Protein AF-0000000086125138 (afdb_homodimer)

Nearest PDB structures (foldseek):
  4cql-assembly4_L  TM=9.731E-01  e=1.053E-19  Homo sapiens
  2pd6-assembly1_C  TM=9.771E-01  e=3.126E-19  Homo sapiens
  2pd6-assembly1_A  TM=9.673E-01  e=9.893E-19  Homo sapiens
  7do6-assembly2_F  TM=9.394E-01  e=3.806E-16  Azotobacter vinelandii DJ
  7do6-assembly1_B  TM=9.402E-01  e=3.146E-15  Azotobacter vinelandii DJ

InterPro domains:
  IPR002347 Short-chain dehydrogenase/reductase SDR [PF00106] (3-185)
  IPR002347 Short-chain dehydrogenase/reductase SDR [PR00080] (74-85)
  IPR002347 Short-chain dehydrogenase/reductase SDR [PR00080] (128-136)
  IPR002347 Short-chain dehydrogenase/reductase SDR [PR00080] (148-167)
  IPR002347 Short-chain dehydrogenase/reductase SDR [PR00081] (4-21)
  IPR002347 Short-chain dehydrogenase/reductase SDR [PR00081] (74-85)
  IPR002347 Short-chain dehydrogenase/reductase SDR [PR00081] (122-138)
  IPR002347 Short-chain dehydrogenase/reductase SDR [PR00081] (148-167)
  IPR002347 Short-chain dehydrogenase/reductase SDR [PR00081] (169-186)
  IPR020904 Short-chain dehydrogenase/reductase, conserved site [PS00061] (135-163)
  IPR036291 NAD(P)-binding domain superfamily [SSF51735] (3-185)

Structure (mmCIF, N/CA/C/O backbone):
data_AF-0000000086125138-model_v1
#
loop_
_entity.id
_entity.type
_entity.pdbx_description
1 polymer 3-ketoacyl-
#
loop_
_atom_site.group_PDB
_atom_site.id
_atom_site.type_symbol
_atom_site.label_atom_id
_atom_site.label_alt_id
_atom_site.label_comp_id
_atom_site.label_asym_id
_atom_site.label_entity_id
_atom_site.label_seq_id
_atom_site.pdbx_PDB_ins_code
_atom_site.Cartn_x
_atom_site.Cartn_y
_atom_site.Cartn_z
_atom_site.occupancy
_atom_site.B_iso_or_equiv
_atom_site.auth_seq_id
_atom_site.auth_comp_id
_atom_site.auth_asym_id
_atom_site.auth_atom_id
_atom_site.pdbx_PDB_model_num
ATOM 1 N N . MET A 1 1 ? 4.73 -30.578 -20.797 1 58.34 1 MET A N 1
ATOM 2 C CA . MET A 1 1 ? 4.098 -30.797 -19.5 1 58.34 1 MET A CA 1
ATOM 3 C C . MET A 1 1 ? 3.156 -29.641 -19.156 1 58.34 1 MET A C 1
ATOM 5 O O . MET A 1 1 ? 3.367 -28.516 -19.594 1 58.34 1 MET A O 1
ATOM 9 N N . ALA A 1 2 ? 1.932 -29.938 -18.516 1 79 2 ALA A N 1
ATOM 10 C CA . ALA A 1 2 ? 0.919 -28.906 -18.312 1 79 2 ALA A CA 1
ATOM 11 C C . ALA A 1 2 ? 1.432 -27.812 -17.391 1 79 2 ALA A C 1
ATOM 13 O O . ALA A 1 2 ? 2.195 -28.094 -16.453 1 79 2 ALA A O 1
ATOM 14 N N . LYS A 1 3 ? 1.174 -26.641 -17.766 1 92.94 3 LYS A N 1
ATOM 15 C CA . LYS A 1 3 ? 1.529 -25.484 -16.953 1 92.94 3 LYS A CA 1
ATOM 16 C C . LYS A 1 3 ? 0.722 -25.469 -15.656 1 92.94 3 LYS A C 1
ATOM 18 O O . LYS A 1 3 ? -0.461 -25.812 -15.648 1 92.94 3 LYS A O 1
ATOM 23 N N . VAL A 1 4 ? 1.431 -25.188 -14.578 1 97.81 4 VAL A N 1
ATOM 24 C CA . VAL A 1 4 ? 0.83 -25.188 -13.25 1 97.81 4 VAL A CA 1
ATOM 25 C C . VAL A 1 4 ? 0.464 -23.766 -12.844 1 97.81 4 VAL A C 1
ATOM 27 O O . VAL A 1 4 ? 1.289 -22.844 -12.945 1 97.81 4 VAL A O 1
ATOM 30 N N . CYS A 1 5 ? -0.816 -23.641 -12.383 1 98.5 5 CYS A N 1
ATOM 31 C CA . CYS A 1 5 ? -1.325 -22.328 -11.984 1 98.5 5 CYS A CA 1
ATOM 32 C C . CYS A 1 5 ? -1.737 -22.328 -10.516 1 98.5 5 CYS A C 1
ATOM 34 O O . CYS A 1 5 ? -2.406 -23.266 -10.055 1 98.5 5 CYS A O 1
ATOM 36 N N . ALA A 1 6 ? -1.244 -21.406 -9.828 1 98.88 6 ALA A N 1
ATOM 37 C CA . ALA A 1 6 ? -1.726 -21.141 -8.477 1 98.88 6 ALA A CA 1
ATOM 38 C C . ALA A 1 6 ? -2.646 -19.922 -8.453 1 98.88 6 ALA A C 1
ATOM 40 O O . ALA A 1 6 ? -2.248 -18.828 -8.859 1 98.88 6 ALA A O 1
ATOM 41 N N . VAL A 1 7 ? -3.875 -20.094 -7.992 1 98.94 7 VAL A N 1
ATOM 42 C CA . VAL A 1 7 ? -4.844 -19 -7.914 1 98.94 7 VAL A CA 1
ATOM 43 C C . VAL A 1 7 ? -5.164 -18.703 -6.449 1 98.94 7 VAL A C 1
ATOM 45 O O . VAL A 1 7 ? -6.004 -19.375 -5.844 1 98.94 7 VAL A O 1
ATOM 48 N N . PHE A 1 8 ? -4.508 -17.719 -5.922 1 98.94 8 PHE A N 1
ATOM 49 C CA . PHE A 1 8 ? -4.836 -17.25 -4.578 1 98.94 8 PHE A CA 1
ATOM 50 C C . PHE A 1 8 ? -6.137 -16.453 -4.582 1 98.94 8 PHE A C 1
ATOM 52 O O . PHE A 1 8 ? -6.305 -15.531 -5.379 1 98.94 8 PHE A O 1
ATOM 59 N N . GLY A 1 9 ? -7.004 -16.781 -3.695 1 98.56 9 GLY A N 1
ATOM 60 C CA . GLY A 1 9 ? -8.359 -16.266 -3.771 1 98.56 9 GLY A CA 1
ATOM 61 C C . GLY A 1 9 ? -9.188 -16.891 -4.875 1 98.56 9 GLY A C 1
ATOM 62 O O . GLY A 1 9 ? -10.008 -16.234 -5.504 1 98.56 9 GLY A O 1
ATOM 63 N N . GLY A 1 10 ? -8.961 -18.125 -5.121 1 98.56 10 GLY A N 1
ATOM 64 C CA . GLY A 1 10 ? -9.523 -18.766 -6.297 1 98.56 10 GLY A CA 1
ATOM 65 C C . GLY A 1 10 ? -10.867 -19.422 -6.035 1 98.56 10 GLY A C 1
ATOM 66 O O . GLY A 1 10 ? -11.469 -20 -6.945 1 98.56 10 GLY A O 1
ATOM 67 N N . SER A 1 11 ? -11.422 -19.281 -4.836 1 97.69 11 SER A N 1
ATOM 68 C CA . SER A 1 11 ? -12.578 -20.094 -4.465 1 97.69 11 SER A CA 1
ATOM 69 C C . SER A 1 11 ? -13.875 -19.344 -4.711 1 97.69 11 SER A C 1
ATOM 71 O O . SER A 1 11 ? -14.961 -19.922 -4.633 1 97.69 11 SER A O 1
ATOM 73 N N . ARG A 1 12 ? -13.82 -18.031 -4.953 1 95.5 12 ARG A N 1
ATOM 74 C CA . ARG A 1 12 ? -15.039 -17.25 -5.164 1 95.5 12 ARG A CA 1
ATOM 75 C C . ARG A 1 12 ? -14.789 -16.109 -6.141 1 95.5 12 ARG A C 1
ATOM 77 O O . ARG A 1 12 ? -13.641 -15.812 -6.48 1 95.5 12 ARG A O 1
ATOM 84 N N . GLY A 1 13 ? -15.836 -15.586 -6.676 1 94.75 13 GLY A N 1
ATOM 85 C CA . GLY A 1 13 ? -15.781 -14.367 -7.473 1 94.75 13 GLY A CA 1
ATOM 86 C C . GLY A 1 13 ? -14.883 -14.492 -8.688 1 94.75 13 GLY A C 1
ATOM 87 O O . GLY A 1 13 ? -14.992 -15.461 -9.453 1 94.75 13 GLY A O 1
ATOM 88 N N . ILE A 1 14 ? -14.094 -13.461 -8.836 1 95.38 14 ILE A N 1
ATOM 89 C CA . ILE A 1 14 ? -13.18 -13.383 -9.969 1 95.38 14 ILE A CA 1
ATOM 90 C C . ILE A 1 14 ? -12.211 -14.562 -9.938 1 95.38 14 ILE A C 1
ATOM 92 O O . ILE A 1 14 ? -11.922 -15.172 -10.969 1 95.38 14 ILE A O 1
ATOM 96 N N . GLY A 1 15 ? -11.758 -14.922 -8.734 1 97.81 15 GLY A N 1
ATOM 97 C CA . GLY A 1 15 ? -10.82 -16.031 -8.594 1 97.81 15 GLY A CA 1
ATOM 98 C C . GLY A 1 15 ? -11.391 -17.359 -9.055 1 97.81 15 GLY A C 1
ATOM 99 O O . GLY A 1 15 ? -10.711 -18.125 -9.727 1 97.81 15 GLY A O 1
ATOM 100 N N . LYS A 1 16 ? -12.57 -17.547 -8.711 1 98.25 16 LYS A N 1
ATOM 101 C CA . LYS A 1 16 ? -13.234 -18.766 -9.156 1 98.25 16 LYS A CA 1
ATOM 102 C C . LYS A 1 16 ? -13.383 -18.797 -10.672 1 98.25 16 LYS A C 1
ATOM 104 O O . LYS A 1 16 ? -13.133 -19.828 -11.305 1 98.25 16 LYS A O 1
ATOM 109 N N . ALA A 1 17 ? -13.797 -17.656 -11.273 1 97.94 17 ALA A N 1
ATOM 110 C CA . ALA A 1 17 ? -13.938 -17.562 -12.727 1 97.94 17 ALA A CA 1
ATOM 111 C C . ALA A 1 17 ? -12.602 -17.812 -13.422 1 97.94 17 ALA A C 1
ATOM 113 O O . ALA A 1 17 ? -12.547 -18.469 -14.461 1 97.94 17 ALA A O 1
ATOM 114 N N . VAL A 1 18 ? -11.562 -17.312 -12.844 1 98 18 VAL A N 1
ATOM 115 C CA . VAL A 1 18 ? -10.227 -17.516 -13.391 1 98 18 VAL A CA 1
ATOM 116 C C . VAL A 1 18 ? -9.836 -18.984 -13.297 1 98 18 VAL A C 1
ATOM 118 O O . VAL A 1 18 ? -9.344 -19.562 -14.266 1 98 18 VAL A O 1
ATOM 121 N N . SER A 1 19 ? -10.078 -19.562 -12.141 1 98.69 19 SER A N 1
ATOM 122 C CA . SER A 1 19 ? -9.789 -20.984 -11.969 1 98.69 19 SER A CA 1
ATOM 123 C C . SER A 1 19 ? -10.508 -21.828 -13.008 1 98.69 19 SER A C 1
ATOM 125 O O . SER A 1 19 ? -9.906 -22.719 -13.617 1 98.69 19 SER A O 1
ATOM 127 N N . GLN A 1 20 ? -11.719 -21.531 -13.203 1 98.69 20 GLN A N 1
ATOM 128 C CA . GLN A 1 20 ? -12.523 -22.25 -14.18 1 98.69 20 GLN A CA 1
ATOM 129 C C . GLN A 1 20 ? -11.938 -22.109 -15.586 1 98.69 20 GLN A C 1
ATOM 131 O O . GLN A 1 20 ? -11.773 -23.109 -16.297 1 98.69 20 GLN A O 1
ATOM 136 N N . LEU A 1 21 ? -11.641 -20.891 -15.961 1 98.25 21 LEU A N 1
ATOM 137 C CA . LEU A 1 21 ? -11.094 -20.625 -17.281 1 98.25 21 LEU A CA 1
ATOM 138 C C . LEU A 1 21 ? -9.781 -21.375 -17.5 1 98.25 21 LEU A C 1
ATOM 140 O O . LEU A 1 21 ? -9.539 -21.922 -18.562 1 98.25 21 LEU A O 1
ATOM 144 N N . LEU A 1 22 ? -8.938 -21.359 -16.484 1 98.12 22 LEU A N 1
ATOM 145 C CA . LEU A 1 22 ? -7.633 -22 -16.578 1 98.12 22 LEU A CA 1
ATOM 146 C C . LEU A 1 22 ? -7.773 -23.516 -16.719 1 98.12 22 LEU A C 1
ATOM 148 O O . LEU A 1 22 ? -7.043 -24.141 -17.484 1 98.12 22 LEU A O 1
ATOM 152 N N . VAL A 1 23 ? -8.719 -24.094 -15.977 1 98.25 23 VAL A N 1
ATOM 153 C CA . VAL A 1 23 ? -8.992 -25.531 -16.109 1 98.25 23 VAL A CA 1
ATOM 154 C C . VAL A 1 23 ? -9.469 -25.828 -17.531 1 98.25 23 VAL A C 1
ATOM 156 O O . VAL A 1 23 ? -8.992 -26.781 -18.156 1 98.25 23 VAL A O 1
ATOM 159 N N . GLU A 1 24 ? -10.305 -25.031 -17.984 1 98.12 24 GLU A N 1
ATOM 160 C CA . GLU A 1 24 ? -10.844 -25.203 -19.328 1 98.12 24 GLU A CA 1
ATOM 161 C C . GLU A 1 2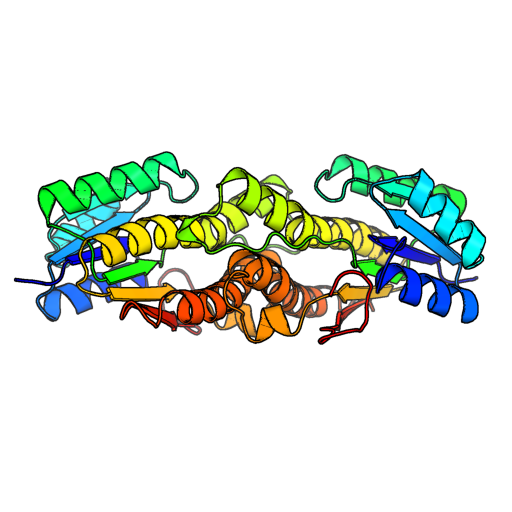4 ? -9.742 -25.125 -20.375 1 98.12 24 GLU A C 1
ATOM 163 O O . GLU A 1 24 ? -9.836 -25.766 -21.438 1 98.12 24 GLU A O 1
ATOM 168 N N . LYS A 1 25 ? -8.781 -24.391 -20.109 1 97.19 25 LYS A N 1
ATOM 169 C CA . LYS A 1 25 ? -7.684 -24.188 -21.047 1 97.19 25 LYS A CA 1
ATOM 170 C C . LYS A 1 25 ? -6.625 -25.281 -20.891 1 97.19 25 LYS A C 1
ATOM 172 O O . LYS A 1 25 ? -5.59 -25.25 -21.562 1 97.19 25 LYS A O 1
ATOM 177 N N . GLY A 1 26 ? -6.789 -26.156 -19.953 1 96.81 26 GLY A N 1
ATOM 178 C CA . GLY A 1 26 ? -5.957 -27.344 -19.859 1 96.81 26 GLY A CA 1
ATOM 179 C C . GLY A 1 26 ? -4.812 -27.203 -18.875 1 96.81 26 GLY A C 1
ATOM 180 O O . GLY A 1 26 ? -3.877 -28 -18.891 1 96.81 26 GLY A O 1
ATOM 181 N N . TYR A 1 27 ? -4.816 -26.203 -18.047 1 97.31 27 TYR A N 1
ATOM 182 C CA . TYR A 1 27 ? -3.777 -26.016 -17.047 1 97.31 27 TYR A CA 1
ATOM 183 C C . TYR A 1 27 ? -4.047 -26.891 -15.812 1 97.31 27 TYR A C 1
ATOM 185 O O . TYR A 1 27 ? -5.188 -27.281 -15.562 1 97.31 27 TYR A O 1
ATOM 193 N N . LYS A 1 28 ? -3.002 -27.219 -15.125 1 98.5 28 LYS A N 1
ATOM 194 C CA . LYS A 1 28 ? -3.15 -27.703 -13.766 1 98.5 28 LYS A CA 1
ATOM 195 C C . LYS A 1 28 ? -3.373 -26.562 -12.781 1 98.5 28 LYS A C 1
ATOM 197 O O . LYS A 1 28 ? -2.541 -25.656 -12.68 1 98.5 28 LYS A O 1
ATOM 202 N N . VAL A 1 29 ? 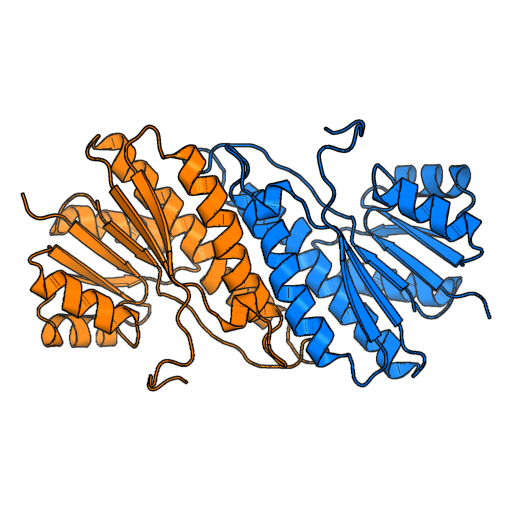-4.465 -26.641 -12.055 1 98.81 29 VAL A N 1
ATOM 203 C CA . VAL A 1 29 ? -4.871 -25.469 -11.289 1 98.81 29 VAL A CA 1
ATOM 204 C C . VAL A 1 29 ? -4.965 -25.828 -9.812 1 98.81 29 VAL A C 1
ATOM 206 O O . VAL A 1 29 ? -5.617 -26.797 -9.438 1 98.81 29 VAL A O 1
ATOM 209 N N . ALA A 1 30 ? -4.227 -25.094 -8.969 1 98.94 30 ALA A N 1
ATOM 210 C CA . ALA A 1 30 ? -4.426 -25.094 -7.523 1 98.94 30 ALA A CA 1
ATOM 211 C C . ALA A 1 30 ? -5.32 -23.938 -7.098 1 98.94 30 ALA A C 1
ATOM 213 O O . ALA A 1 30 ? -5.004 -22.766 -7.348 1 98.94 30 ALA A O 1
ATOM 214 N N . VAL A 1 31 ? -6.445 -24.266 -6.508 1 98.94 31 VAL A N 1
ATOM 215 C CA . VAL A 1 31 ? -7.348 -23.281 -5.934 1 98.94 31 VAL A CA 1
ATOM 216 C C . VAL A 1 31 ? -6.984 -23.031 -4.473 1 98.94 31 VAL A C 1
ATOM 218 O O . VAL A 1 31 ? -7.082 -23.938 -3.641 1 98.94 31 VAL A O 1
ATOM 221 N N . ILE A 1 32 ? -6.562 -21.828 -4.18 1 98.94 32 ILE A N 1
ATOM 222 C CA . ILE A 1 32 ? -6.098 -21.5 -2.836 1 98.94 32 ILE A CA 1
ATOM 223 C C . ILE A 1 32 ? -7.016 -20.438 -2.215 1 98.94 32 ILE A C 1
ATOM 225 O O . ILE A 1 32 ? -7.324 -19.422 -2.848 1 98.94 32 ILE A O 1
ATOM 229 N N . ALA A 1 33 ? -7.492 -20.656 -1.049 1 98.69 33 ALA A N 1
ATOM 230 C CA . ALA A 1 33 ? -8.352 -19.734 -0.309 1 98.69 33 ALA A CA 1
ATOM 231 C C . ALA A 1 33 ? -8.117 -19.844 1.193 1 98.69 33 ALA A C 1
ATOM 233 O O . ALA A 1 33 ? -7.469 -20.797 1.654 1 98.69 33 ALA A O 1
ATOM 234 N N . ARG A 1 34 ? -8.602 -18.875 1.882 1 97.69 34 ARG A N 1
ATOM 235 C CA . ARG A 1 34 ? -8.453 -18.906 3.332 1 97.69 34 ARG A CA 1
ATOM 236 C C . ARG A 1 34 ? -9.203 -20.094 3.934 1 97.69 34 ARG A C 1
ATOM 238 O O . ARG A 1 34 ? -8.695 -20.75 4.844 1 97.69 34 ARG A O 1
ATOM 245 N N . ASN A 1 35 ? -10.375 -20.312 3.465 1 98 35 ASN A N 1
ATOM 246 C CA . ASN A 1 35 ? -11.211 -21.422 3.916 1 98 35 ASN A CA 1
ATOM 247 C C . ASN A 1 35 ? -11.016 -22.656 3.047 1 98 35 ASN A C 1
ATOM 249 O O . ASN A 1 35 ? -11.367 -22.656 1.865 1 98 35 ASN A O 1
ATOM 253 N N . LEU A 1 36 ? -10.57 -23.75 3.672 1 98.56 36 LEU A N 1
ATOM 254 C CA . LEU A 1 36 ? -10.25 -24.953 2.93 1 98.56 36 LEU A CA 1
ATOM 255 C C . LEU A 1 36 ? -11.508 -25.594 2.344 1 98.56 36 LEU A C 1
ATOM 257 O O . LEU A 1 36 ? -11.492 -26.078 1.212 1 98.56 36 LEU A O 1
ATOM 261 N N . GLU A 1 37 ? -12.562 -25.547 3.053 1 98.62 37 GLU A N 1
ATOM 262 C CA . GLU A 1 37 ? -13.789 -26.188 2.592 1 98.62 37 GLU A CA 1
ATOM 263 C C . GLU A 1 37 ? -14.344 -25.5 1.351 1 98.62 37 GLU A C 1
ATOM 265 O O . GLU A 1 37 ? -14.797 -26.156 0.416 1 98.62 37 GLU A O 1
ATOM 270 N N . THR A 1 38 ? -14.281 -24.203 1.322 1 98.38 38 THR A N 1
ATOM 271 C CA . THR A 1 38 ? -14.734 -23.453 0.152 1 98.38 38 THR A CA 1
ATOM 272 C C . THR A 1 38 ? -13.812 -23.703 -1.038 1 98.38 38 THR A C 1
ATOM 274 O O . THR A 1 38 ? -14.273 -23.797 -2.178 1 98.38 38 THR A O 1
ATOM 277 N N . ALA A 1 39 ? -12.523 -23.828 -0.758 1 98.81 39 ALA A N 1
ATOM 278 C CA . ALA A 1 39 ? -11.57 -24.141 -1.814 1 98.81 39 ALA A CA 1
ATOM 279 C C . ALA A 1 39 ? -11.844 -25.516 -2.41 1 98.81 39 ALA A C 1
ATOM 281 O O . ALA A 1 39 ? -11.828 -25.688 -3.631 1 98.81 39 ALA A O 1
ATOM 282 N N . LYS A 1 40 ? -12.109 -26.469 -1.587 1 98.88 40 LYS A N 1
ATOM 283 C CA . LYS A 1 40 ? -12.414 -27.828 -2.031 1 98.88 40 LYS A CA 1
ATOM 284 C C . LYS A 1 40 ? -13.688 -27.859 -2.867 1 98.88 40 LYS A C 1
ATOM 286 O O . LYS A 1 40 ? -13.742 -28.516 -3.904 1 98.88 40 LYS A O 1
ATOM 291 N N . ALA A 1 41 ? -14.648 -27.172 -2.348 1 98.81 41 ALA A N 1
ATOM 292 C CA . ALA A 1 41 ? -15.922 -27.125 -3.07 1 98.81 41 ALA A CA 1
ATOM 293 C C . ALA A 1 41 ? -15.734 -26.547 -4.473 1 98.81 41 ALA A C 1
ATOM 295 O O . ALA A 1 41 ? -16.234 -27.109 -5.449 1 98.81 41 ALA A O 1
ATOM 296 N N . THR A 1 42 ? -15.016 -25.469 -4.57 1 98.81 42 THR A N 1
ATOM 297 C CA . THR A 1 42 ? -14.758 -24.844 -5.859 1 98.81 42 THR A CA 1
ATOM 298 C C . THR A 1 42 ? -13.906 -25.734 -6.742 1 98.81 42 THR A C 1
ATOM 300 O O . THR A 1 42 ? -14.164 -25.875 -7.941 1 98.81 42 THR A O 1
ATOM 303 N N . THR A 1 43 ? -12.914 -26.344 -6.168 1 98.81 43 THR A N 1
ATOM 304 C CA . THR A 1 43 ? -12.055 -27.266 -6.898 1 98.81 43 THR A CA 1
ATOM 305 C C . THR A 1 43 ? -12.883 -28.375 -7.543 1 98.81 43 THR A C 1
ATOM 307 O O . THR A 1 43 ? -12.695 -28.688 -8.719 1 98.81 43 THR A O 1
ATOM 310 N N . ALA A 1 44 ? -13.781 -28.922 -6.797 1 98.75 44 ALA A N 1
ATOM 311 C CA . ALA A 1 44 ? -14.656 -29.984 -7.309 1 98.75 44 ALA A CA 1
ATOM 312 C C . ALA A 1 44 ? -15.57 -29.453 -8.406 1 98.75 44 ALA A C 1
ATOM 314 O O . ALA A 1 44 ? -15.789 -30.109 -9.414 1 98.75 44 ALA A O 1
ATOM 315 N N . GLU A 1 45 ? -16.062 -28.297 -8.188 1 98.69 45 GLU A N 1
ATOM 316 C CA . GLU A 1 45 ? -17.016 -27.703 -9.109 1 98.69 45 GLU A CA 1
ATOM 317 C C . GLU A 1 45 ? -16.375 -27.406 -10.461 1 98.69 45 GLU A C 1
ATOM 319 O O . GLU A 1 45 ? -16.953 -27.703 -11.508 1 98.69 45 GLU A O 1
ATOM 324 N N . VAL A 1 46 ? -15.172 -26.891 -10.492 1 98.62 46 VAL A N 1
ATOM 325 C CA . VAL A 1 46 ? -14.594 -26.406 -11.742 1 98.62 46 VAL A CA 1
ATOM 326 C C . VAL A 1 46 ? -13.648 -27.453 -12.32 1 98.62 46 VAL A C 1
ATOM 328 O O . VAL A 1 46 ? -13.148 -27.312 -13.438 1 98.62 46 VAL A O 1
ATOM 331 N N . GLY A 1 47 ? -13.398 -28.5 -11.57 1 98.5 47 GLY A N 1
ATOM 332 C CA . GLY A 1 47 ? -12.516 -29.562 -12.023 1 98.5 47 GLY A CA 1
ATOM 333 C C . GLY A 1 47 ? -11.047 -29.219 -11.852 1 98.5 47 GLY A C 1
ATOM 334 O O . GLY A 1 47 ? -10.211 -29.625 -12.664 1 98.5 47 GLY A O 1
ATOM 335 N N . ALA A 1 48 ? -10.719 -28.438 -10.82 1 98.69 48 ALA A N 1
ATOM 336 C CA . ALA A 1 48 ? -9.32 -28.125 -10.555 1 98.69 48 ALA A CA 1
ATOM 337 C C . ALA A 1 48 ? -8.594 -29.297 -9.898 1 98.69 48 ALA A C 1
ATOM 339 O O . ALA A 1 48 ? -9.188 -30.359 -9.68 1 98.69 48 ALA A O 1
ATOM 340 N N . HIS A 1 49 ? -7.344 -29.062 -9.656 1 98.81 49 HIS A N 1
ATOM 341 C CA . HIS A 1 49 ? -6.516 -30.234 -9.391 1 98.81 49 HIS A CA 1
ATOM 342 C C . HIS A 1 49 ? -6.102 -30.297 -7.926 1 98.81 49 HIS A C 1
ATOM 344 O O . HIS A 1 49 ? -5.719 -31.359 -7.43 1 98.81 49 HIS A O 1
ATOM 350 N N . LEU A 1 50 ? -6.117 -29.188 -7.273 1 98.88 50 LEU A N 1
ATOM 351 C CA . LEU A 1 50 ? -5.648 -29.109 -5.891 1 98.88 50 LEU A CA 1
ATOM 352 C C . LEU A 1 50 ? -6.344 -27.984 -5.137 1 98.88 50 LEU A C 1
ATOM 354 O O . LEU A 1 50 ? -6.559 -26.906 -5.688 1 98.88 50 LEU A O 1
ATOM 358 N N . ALA A 1 51 ? -6.824 -28.234 -3.957 1 98.94 51 ALA A N 1
ATOM 359 C CA . ALA A 1 51 ? -7.367 -27.234 -3.047 1 98.94 51 ALA A CA 1
ATOM 360 C C . ALA A 1 51 ? -6.473 -27.062 -1.823 1 98.94 51 ALA A C 1
ATOM 362 O O . ALA A 1 51 ? -6.055 -28.031 -1.207 1 98.94 51 ALA A O 1
ATOM 363 N N . LEU A 1 52 ? -6.137 -25.812 -1.506 1 98.94 52 LEU A N 1
ATOM 364 C CA . LEU A 1 52 ? -5.312 -25.547 -0.332 1 98.94 52 LEU A CA 1
ATOM 365 C C . LEU A 1 52 ? -5.844 -24.359 0.45 1 98.94 52 LEU A C 1
ATOM 367 O O . LEU A 1 52 ? -6.488 -23.469 -0.121 1 98.94 52 LEU A O 1
ATOM 371 N N . SER A 1 53 ? -5.629 -24.328 1.757 1 98.88 53 SER A N 1
ATOM 372 C CA . SER A 1 53 ? -5.895 -23.188 2.617 1 98.88 53 SER A CA 1
ATOM 373 C C . SER A 1 53 ? -4.641 -22.344 2.814 1 98.88 53 SER A C 1
ATOM 375 O O . SER A 1 53 ? -3.549 -22.875 3.01 1 98.88 53 SER A O 1
ATOM 377 N N . CYS A 1 54 ? -4.836 -21.031 2.717 1 98.88 54 CYS A N 1
ATOM 378 C CA . CYS A 1 54 ? -3.721 -20.109 2.939 1 98.88 54 CYS A CA 1
ATOM 379 C C . CYS A 1 54 ? -4.219 -18.75 3.404 1 98.88 54 CYS A C 1
ATOM 381 O O . CYS A 1 54 ? -5.082 -18.156 2.764 1 98.88 54 CYS A O 1
ATOM 383 N N . ASP A 1 55 ? -3.773 -18.328 4.516 1 98.75 55 ASP A N 1
ATOM 384 C CA . ASP A 1 55 ? -3.883 -16.922 4.898 1 98.75 55 ASP A CA 1
ATOM 385 C C . ASP A 1 55 ? -2.744 -16.109 4.301 1 98.75 55 ASP A C 1
ATOM 387 O O . ASP A 1 55 ? -1.606 -16.172 4.773 1 98.75 55 ASP A O 1
ATOM 391 N N . VAL A 1 56 ? -3.098 -15.273 3.316 1 98.62 56 VAL A N 1
ATOM 392 C CA . VAL A 1 56 ? -2.053 -14.609 2.545 1 98.62 56 VAL A CA 1
ATOM 393 C C . VAL A 1 56 ? -1.408 -13.508 3.385 1 98.62 56 VAL A C 1
ATOM 395 O O . VAL A 1 56 ? -0.395 -12.93 2.988 1 98.62 56 VAL A O 1
ATOM 398 N N . SER A 1 57 ? -1.994 -13.188 4.551 1 97.94 57 SER A N 1
ATOM 399 C CA . SER A 1 57 ? -1.349 -12.234 5.445 1 97.94 57 SER A CA 1
ATOM 400 C C . SER A 1 57 ? -0.21 -12.891 6.223 1 97.94 57 SER A C 1
ATOM 402 O O . SER A 1 57 ? 0.511 -12.211 6.961 1 97.94 57 SER A O 1
ATOM 404 N N . LYS A 1 58 ? -0.054 -14.156 6.055 1 98.38 58 LYS A N 1
ATOM 405 C CA . LYS A 1 58 ? 0.987 -14.898 6.758 1 98.38 58 LYS A CA 1
ATOM 406 C C . LYS A 1 58 ? 2.035 -15.43 5.781 1 98.38 58 LYS A C 1
ATOM 408 O O . LYS A 1 58 ? 1.786 -16.391 5.062 1 98.38 58 LYS A O 1
ATOM 413 N N . GLU A 1 59 ? 3.205 -14.906 5.898 1 97.69 59 GLU A N 1
ATOM 414 C CA . GLU A 1 59 ? 4.285 -15.242 4.973 1 97.69 59 GLU A CA 1
ATOM 415 C C . GLU A 1 59 ? 4.602 -16.734 5.004 1 97.69 59 GLU A C 1
ATOM 417 O O . GLU A 1 59 ? 4.805 -17.344 3.957 1 97.69 59 GLU A O 1
ATOM 422 N N . ASN A 1 60 ? 4.652 -17.266 6.184 1 98.19 60 ASN A N 1
ATOM 423 C CA . ASN A 1 60 ? 4.988 -18.672 6.32 1 98.19 60 ASN A CA 1
ATOM 424 C C . ASN A 1 60 ? 3.945 -19.578 5.656 1 98.19 60 ASN A C 1
ATOM 426 O O . ASN A 1 60 ? 4.281 -20.625 5.098 1 98.19 60 ASN A O 1
ATOM 430 N N . GLU A 1 61 ? 2.73 -19.188 5.73 1 98.81 61 GLU A N 1
ATOM 431 C CA . GLU A 1 61 ? 1.687 -19.969 5.066 1 98.81 61 GLU A CA 1
ATOM 432 C C . GLU A 1 61 ? 1.821 -19.875 3.547 1 98.81 61 GLU A C 1
ATOM 434 O O . GLU A 1 61 ? 1.591 -20.875 2.844 1 98.81 61 GLU A O 1
ATOM 439 N N . ILE A 1 62 ? 2.209 -18.766 3.027 1 98.81 62 ILE A N 1
ATOM 440 C CA . ILE A 1 62 ? 2.436 -18.594 1.596 1 98.81 62 ILE A CA 1
ATOM 441 C C . ILE A 1 62 ? 3.537 -19.547 1.128 1 98.81 62 ILE A C 1
ATOM 443 O O . ILE A 1 62 ? 3.363 -20.266 0.148 1 98.81 62 ILE A O 1
ATOM 447 N N . GLN A 1 63 ? 4.578 -19.562 1.885 1 98.5 63 GLN A N 1
ATOM 448 C CA . GLN A 1 63 ? 5.703 -20.422 1.54 1 98.5 63 GLN A CA 1
ATOM 449 C C . GLN A 1 63 ? 5.297 -21.891 1.556 1 98.5 63 GLN A C 1
ATOM 451 O O . GLN A 1 63 ? 5.605 -22.641 0.625 1 98.5 63 GLN A O 1
ATOM 456 N N . ARG A 1 64 ? 4.625 -22.266 2.582 1 98.62 64 ARG A N 1
ATOM 457 C CA . ARG A 1 64 ? 4.16 -23.641 2.707 1 98.62 64 ARG A CA 1
ATOM 458 C C . ARG A 1 64 ? 3.213 -24 1.569 1 98.62 64 ARG A C 1
ATOM 460 O O . ARG A 1 64 ? 3.264 -25.109 1.043 1 98.62 64 ARG A O 1
ATOM 467 N N . THR A 1 65 ? 2.371 -23.094 1.222 1 98.88 65 THR A N 1
ATOM 468 C CA . THR A 1 65 ? 1.396 -23.312 0.161 1 98.88 65 THR A CA 1
ATOM 469 C C . THR A 1 65 ? 2.094 -23.578 -1.169 1 98.88 65 THR A C 1
ATOM 471 O O . THR A 1 65 ? 1.747 -24.531 -1.881 1 98.88 65 THR A O 1
ATOM 474 N N . PHE A 1 66 ? 3.123 -22.828 -1.548 1 98.69 66 PHE A N 1
ATOM 475 C CA . PHE A 1 66 ? 3.857 -23.047 -2.789 1 98.69 66 PHE A CA 1
ATOM 476 C C . PHE A 1 66 ? 4.559 -24.391 -2.779 1 98.69 66 PHE A C 1
ATOM 478 O O . PHE A 1 66 ? 4.613 -25.078 -3.803 1 98.69 66 PHE A O 1
ATOM 485 N N . LYS A 1 67 ? 5.082 -24.734 -1.607 1 98.5 67 LYS A N 1
ATOM 486 C CA . LYS A 1 67 ? 5.723 -26.031 -1.49 1 98.5 67 LYS A CA 1
ATOM 487 C C . LYS A 1 67 ? 4.727 -27.156 -1.739 1 98.5 67 LYS A C 1
ATOM 489 O O . LYS A 1 67 ? 5.039 -28.125 -2.432 1 98.5 67 LYS A O 1
ATOM 494 N N . GLU A 1 68 ? 3.57 -27.016 -1.183 1 98.75 68 GLU A N 1
ATOM 495 C CA . GLU A 1 68 ? 2.531 -28.031 -1.357 1 98.75 68 GLU A CA 1
ATOM 496 C C . GLU A 1 68 ? 2.088 -28.125 -2.814 1 98.75 68 GLU A C 1
ATOM 498 O O . GLU A 1 68 ? 1.857 -29.219 -3.334 1 98.75 68 GLU A O 1
ATOM 503 N N . VAL A 1 69 ? 1.946 -26.984 -3.465 1 98.69 69 VAL A N 1
ATOM 504 C CA . VAL A 1 69 ? 1.591 -26.984 -4.879 1 98.69 69 VAL A CA 1
ATOM 505 C C . VAL A 1 69 ? 2.672 -27.703 -5.684 1 98.69 69 VAL A C 1
ATOM 507 O O . VAL A 1 69 ? 2.367 -28.547 -6.531 1 98.69 69 VAL A O 1
ATOM 510 N N . GLU A 1 70 ? 3.879 -27.344 -5.406 1 97.19 70 GLU A N 1
ATOM 511 C CA . GLU A 1 70 ? 5 -27.938 -6.121 1 97.19 70 GLU A CA 1
ATOM 512 C C . GLU A 1 70 ? 5.023 -29.453 -5.938 1 97.19 70 GLU A C 1
ATOM 514 O O . GLU A 1 70 ? 5.219 -30.203 -6.902 1 97.19 70 GLU A O 1
ATOM 519 N N . LYS A 1 71 ? 4.809 -29.891 -4.73 1 97.88 71 LYS A N 1
ATOM 520 C CA . LYS A 1 71 ? 4.832 -31.312 -4.402 1 97.88 71 LYS A CA 1
ATOM 521 C C . LYS A 1 71 ? 3.738 -32.062 -5.152 1 97.88 71 LYS A C 1
ATOM 523 O O . LYS A 1 71 ? 3.949 -33.219 -5.598 1 97.88 71 LYS A O 1
ATOM 528 N N . ASN A 1 72 ? 2.631 -31.453 -5.387 1 98.38 72 ASN A N 1
ATOM 529 C CA . ASN A 1 72 ? 1.46 -32.156 -5.887 1 98.38 72 ASN A CA 1
ATOM 530 C C . ASN A 1 72 ? 1.266 -31.953 -7.383 1 98.38 72 ASN A C 1
ATOM 532 O O . ASN A 1 72 ? 0.755 -32.844 -8.078 1 98.38 72 ASN A O 1
ATOM 536 N N . LEU A 1 73 ? 1.64 -30.75 -7.84 1 97.88 73 LEU A N 1
ATOM 537 C CA . LEU A 1 73 ? 1.295 -30.422 -9.219 1 97.88 73 LEU A CA 1
ATOM 538 C C . LEU A 1 73 ? 2.545 -30.109 -10.031 1 97.88 73 LEU A C 1
ATOM 540 O O . LEU A 1 73 ? 2.535 -30.203 -11.258 1 97.88 73 LEU A O 1
ATOM 544 N N . GLY A 1 74 ? 3.584 -29.703 -9.367 1 96.19 74 GLY A N 1
ATOM 545 C CA . GLY A 1 74 ? 4.785 -29.219 -10.031 1 96.19 74 GLY A CA 1
ATOM 546 C C . GLY A 1 74 ? 5.039 -27.75 -9.805 1 96.19 74 GLY A C 1
ATOM 547 O O . GLY A 1 74 ? 4.312 -27.094 -9.047 1 96.19 74 GLY A O 1
ATOM 548 N N . SER A 1 75 ? 6.082 -27.234 -10.484 1 95.44 75 SER A N 1
ATOM 549 C CA . SER A 1 75 ? 6.5 -25.844 -10.281 1 95.44 75 SER A CA 1
ATOM 550 C C . SER A 1 75 ? 5.473 -24.875 -10.859 1 95.44 75 SER A C 1
ATOM 552 O O . SER A 1 75 ? 5.008 -25.047 -11.984 1 95.44 75 SER A O 1
ATOM 554 N N . VAL A 1 76 ? 5.207 -23.859 -10.102 1 97 76 VAL A N 1
ATOM 555 C CA . VAL A 1 76 ? 4.223 -22.859 -10.508 1 97 76 VAL A CA 1
ATOM 556 C C . VAL A 1 76 ? 4.82 -21.953 -11.586 1 97 76 VAL A C 1
ATOM 558 O O . VAL A 1 76 ? 5.855 -21.312 -11.367 1 97 76 VAL A O 1
ATOM 561 N N . ASN A 1 77 ? 4.141 -21.891 -12.68 1 94.94 77 ASN A N 1
ATOM 562 C CA . ASN A 1 77 ? 4.539 -21.016 -13.781 1 94.94 77 ASN A CA 1
ATOM 563 C C . ASN A 1 77 ? 3.582 -19.828 -13.93 1 94.94 77 ASN A C 1
ATOM 565 O O . ASN A 1 77 ? 3.924 -18.828 -14.562 1 94.94 77 ASN A O 1
ATOM 569 N N . TYR A 1 78 ? 2.355 -20.031 -13.398 1 97.31 78 TYR A N 1
ATOM 570 C CA . TYR A 1 78 ? 1.318 -19 -13.508 1 97.31 78 TYR A CA 1
ATOM 571 C C . TYR A 1 78 ? 0.72 -18.688 -12.141 1 97.31 78 TYR A C 1
ATOM 573 O O . TYR A 1 78 ? 0.293 -19.594 -11.422 1 97.31 78 TYR A O 1
ATOM 581 N N . LEU A 1 79 ? 0.831 -17.469 -11.805 1 98.75 79 LEU A N 1
ATOM 582 C CA . LEU A 1 79 ? 0.302 -17 -10.531 1 98.75 79 LEU A CA 1
ATOM 583 C C . LEU A 1 79 ? -0.816 -15.992 -10.734 1 98.75 79 LEU A C 1
ATOM 585 O O . LEU A 1 79 ? -0.663 -15.039 -11.508 1 98.75 79 LEU A O 1
ATOM 589 N N . VAL A 1 80 ? -1.963 -16.219 -10.102 1 98.88 80 VAL A N 1
ATOM 590 C CA . VAL A 1 80 ? -3.039 -15.242 -10.055 1 98.88 80 VAL A CA 1
ATOM 591 C C . VAL A 1 80 ? -3.312 -14.852 -8.602 1 98.88 80 VAL A C 1
ATOM 593 O O . VAL A 1 80 ? -3.617 -15.703 -7.77 1 98.88 80 VAL A O 1
ATOM 596 N N . ASN A 1 81 ? -3.102 -13.609 -8.344 1 98.81 81 ASN A N 1
ATOM 597 C CA . ASN A 1 81 ? -3.449 -13.055 -7.035 1 98.81 81 ASN A CA 1
ATOM 598 C C . ASN A 1 81 ? -4.812 -12.367 -7.062 1 98.81 81 ASN A C 1
ATOM 600 O O . ASN A 1 81 ? -4.922 -11.211 -7.473 1 98.81 81 ASN A O 1
ATOM 604 N N . SER A 1 82 ? -5.816 -13.078 -6.578 1 98.25 82 SER A N 1
ATOM 605 C CA . SER A 1 82 ? -7.172 -12.531 -6.547 1 98.25 82 SER A CA 1
ATOM 606 C C . SER A 1 82 ? -7.699 -12.461 -5.117 1 98.25 82 SER A C 1
ATOM 608 O O . SER A 1 82 ? -8.82 -11.992 -4.887 1 98.25 82 SER A O 1
ATOM 610 N N . ALA A 1 83 ? -6.832 -12.961 -4.156 1 97.62 83 ALA A N 1
ATOM 611 C CA . ALA A 1 83 ? -7.211 -12.82 -2.754 1 97.62 83 ALA A CA 1
ATOM 612 C C . ALA A 1 83 ? -7.293 -11.352 -2.352 1 97.62 83 ALA A C 1
ATOM 614 O O . ALA A 1 83 ? -6.414 -10.555 -2.695 1 97.62 83 ALA A O 1
ATOM 615 N N . GLY A 1 84 ? -8.391 -10.992 -1.738 1 95.5 84 GLY A N 1
ATOM 616 C CA . GLY A 1 84 ? -8.562 -9.625 -1.288 1 95.5 84 GLY A CA 1
ATOM 617 C C . GLY A 1 84 ? -9.828 -9.414 -0.484 1 95.5 84 GLY A C 1
ATOM 618 O O . GLY A 1 84 ? -10.711 -10.273 -0.472 1 95.5 84 GLY A O 1
ATOM 619 N N . ILE A 1 85 ? -9.812 -8.359 0.242 1 95.06 85 ILE A N 1
ATOM 620 C CA . ILE A 1 85 ? -10.984 -7.973 1.014 1 95.06 85 ILE A CA 1
ATOM 621 C C . ILE A 1 85 ? -11.281 -6.488 0.798 1 95.06 85 ILE A C 1
ATOM 623 O O . ILE A 1 85 ? -10.414 -5.738 0.352 1 95.06 85 ILE A O 1
ATOM 627 N N . SER A 1 86 ? -12.523 -6.219 1.015 1 90.81 86 SER A N 1
ATOM 628 C CA . SER A 1 86 ? -12.953 -4.832 1.128 1 90.81 86 SER A CA 1
ATOM 629 C C . SER A 1 86 ? -13.508 -4.535 2.518 1 90.81 86 SER A C 1
ATOM 631 O O . SER A 1 86 ? -14.086 -5.414 3.162 1 90.81 86 SER A O 1
ATOM 633 N N . ARG A 1 87 ? -13.156 -3.451 3.137 1 90.12 87 ARG A N 1
ATOM 634 C CA . ARG A 1 87 ? -13.688 -2.93 4.391 1 90.12 87 ARG A CA 1
ATOM 635 C C . ARG A 1 87 ? -14.172 -1.49 4.223 1 90.12 87 ARG A C 1
ATOM 637 O O . ARG A 1 87 ? -13.477 -0.551 4.625 1 90.12 87 ARG A O 1
ATOM 644 N N . ASP A 1 88 ? -15.359 -1.313 3.715 1 90.69 88 ASP A N 1
ATOM 645 C CA . ASP A 1 88 ? -15.852 0.024 3.4 1 90.69 88 ASP A CA 1
ATOM 646 C C . ASP A 1 88 ? -16.078 0.837 4.672 1 90.69 88 ASP A C 1
ATOM 648 O O . ASP A 1 88 ? -16.578 0.31 5.672 1 90.69 88 ASP A O 1
ATOM 652 N N . GLY A 1 89 ? -15.641 1.992 4.684 1 95.62 89 GLY A N 1
ATOM 653 C CA . GLY A 1 89 ? -15.781 2.967 5.754 1 95.62 89 GLY A CA 1
ATOM 654 C C . GLY A 1 89 ? -15 4.242 5.504 1 95.62 89 GLY A C 1
ATOM 655 O O . GLY A 1 89 ? -13.914 4.211 4.91 1 95.62 89 GLY A O 1
ATOM 656 N N . LEU A 1 90 ? -15.656 5.336 5.957 1 97.5 90 LEU A N 1
ATOM 657 C CA . LEU A 1 90 ? -14.891 6.574 5.895 1 97.5 90 LEU A CA 1
ATOM 658 C C . LEU A 1 90 ? -13.594 6.453 6.68 1 97.5 90 LEU A C 1
ATOM 660 O O . LEU A 1 90 ? -13.562 5.82 7.738 1 97.5 90 LEU A O 1
ATOM 664 N N . LEU A 1 91 ? -12.539 7.09 6.176 1 98.25 91 LEU A N 1
ATOM 665 C CA . LEU A 1 91 ? -11.234 7.004 6.832 1 98.25 91 LEU A CA 1
ATOM 666 C C . LEU A 1 91 ? -11.344 7.406 8.297 1 98.25 91 LEU A C 1
ATOM 668 O O . LEU A 1 91 ? -10.766 6.75 9.172 1 98.25 91 LEU A O 1
ATOM 672 N N . LEU A 1 92 ? -12.141 8.398 8.539 1 96.62 92 LEU A N 1
ATOM 673 C CA . LEU A 1 92 ? -12.297 8.938 9.891 1 96.62 92 LEU A CA 1
ATOM 674 C C . LEU A 1 92 ? -12.758 7.852 10.852 1 96.62 92 LEU A C 1
ATOM 676 O O . LEU A 1 92 ? -12.406 7.875 12.039 1 96.62 92 LEU A O 1
ATOM 680 N N . ARG A 1 93 ? -13.406 6.898 10.352 1 96.38 93 ARG A N 1
ATOM 681 C CA . ARG A 1 93 ? -14.055 5.91 11.203 1 96.38 93 ARG A CA 1
ATOM 682 C C . ARG A 1 93 ? -13.32 4.57 11.141 1 96.38 93 ARG A C 1
ATOM 684 O O . ARG A 1 93 ? -13.68 3.631 11.859 1 96.38 93 ARG A O 1
ATOM 691 N N . MET A 1 94 ? -12.383 4.473 10.344 1 96.88 94 MET A N 1
ATOM 692 C CA . MET A 1 94 ? -11.672 3.199 10.203 1 96.88 94 MET A CA 1
ATOM 693 C C . MET A 1 94 ? -10.75 2.957 11.383 1 96.88 94 MET A C 1
ATOM 695 O O . MET A 1 94 ? -10.055 3.871 11.836 1 96.88 94 MET A O 1
ATOM 699 N N . LYS A 1 95 ? -10.844 1.742 11.875 1 96.06 95 LYS A N 1
ATOM 700 C CA . LYS A 1 95 ? -9.922 1.34 12.93 1 96.06 95 LYS A CA 1
ATOM 701 C C . LYS A 1 95 ? -8.547 1.007 12.352 1 96.06 95 LYS A C 1
ATOM 703 O O . LYS A 1 95 ? -8.438 0.468 11.25 1 96.06 95 LYS A O 1
ATOM 708 N N . SER A 1 96 ? -7.488 1.231 13.148 1 96.06 96 SER A N 1
ATOM 709 C CA . SER A 1 96 ? -6.117 0.975 12.711 1 96.06 96 SER A CA 1
ATOM 710 C C . SER A 1 96 ? -5.918 -0.494 12.352 1 96.06 96 SER A C 1
ATOM 712 O O . SER A 1 96 ? -5.246 -0.813 11.367 1 96.06 96 SER A O 1
ATOM 714 N N . ASP A 1 97 ? -6.488 -1.354 13.148 1 96.12 97 ASP A N 1
ATOM 715 C CA . ASP A 1 97 ? -6.348 -2.783 12.898 1 96.12 97 ASP A CA 1
ATOM 716 C C . ASP A 1 97 ? -6.969 -3.168 11.555 1 96.12 97 ASP A C 1
ATOM 718 O O . ASP A 1 97 ? -6.469 -4.062 10.867 1 96.12 97 ASP A O 1
ATOM 722 N N . ASP A 1 98 ? -8.062 -2.525 11.219 1 96.94 98 ASP A N 1
ATOM 723 C CA . ASP A 1 98 ? -8.719 -2.791 9.945 1 96.94 98 ASP A CA 1
ATOM 724 C C . ASP A 1 98 ? -7.871 -2.293 8.773 1 96.94 98 ASP A C 1
ATOM 726 O O . ASP A 1 98 ? -7.781 -2.957 7.738 1 96.94 98 ASP A O 1
ATOM 730 N N . ILE A 1 99 ? -7.27 -1.181 8.953 1 97.94 99 ILE A N 1
ATOM 731 C CA . ILE A 1 99 ? -6.383 -0.619 7.941 1 97.94 99 ILE A CA 1
ATOM 732 C C . ILE A 1 99 ? -5.234 -1.589 7.664 1 97.94 99 ILE A C 1
ATOM 734 O O . ILE A 1 99 ? -4.98 -1.943 6.512 1 97.94 99 ILE A O 1
ATOM 738 N N . MET A 1 100 ? -4.672 -2.043 8.727 1 97.38 100 MET A N 1
ATOM 739 C CA . MET A 1 100 ? -3.521 -2.934 8.594 1 97.38 100 MET A CA 1
ATOM 740 C C . MET A 1 100 ? -3.936 -4.273 7.992 1 97.38 100 MET A C 1
ATOM 742 O O . MET A 1 100 ? -3.217 -4.832 7.16 1 97.38 100 MET A O 1
ATOM 746 N N . ALA A 1 101 ? -5.02 -4.766 8.492 1 97.38 101 ALA A N 1
ATOM 747 C CA . ALA A 1 101 ? -5.496 -6.047 7.98 1 97.38 101 ALA A CA 1
ATOM 748 C C . ALA A 1 101 ? -5.758 -5.977 6.477 1 97.38 101 ALA A C 1
ATOM 750 O O . ALA A 1 101 ? -5.363 -6.875 5.73 1 97.38 101 ALA A O 1
ATOM 751 N N . LEU A 1 102 ? -6.383 -4.906 6.059 1 98.19 102 LEU A N 1
ATOM 752 C CA . LEU A 1 102 ? -6.719 -4.73 4.652 1 98.19 102 LEU A CA 1
ATOM 753 C C . LEU A 1 102 ? -5.461 -4.637 3.797 1 98.19 102 LEU A C 1
ATOM 755 O O . LEU A 1 102 ? -5.34 -5.328 2.783 1 98.19 102 LEU A O 1
ATOM 759 N N . LEU A 1 103 ? -4.473 -3.867 4.203 1 98.56 103 LEU A N 1
ATOM 760 C CA . LEU A 1 103 ? -3.232 -3.715 3.447 1 98.56 103 LEU A CA 1
ATOM 761 C C . LEU A 1 103 ? -2.426 -5.008 3.463 1 98.56 103 LEU A C 1
ATOM 763 O O . LEU A 1 103 ? -1.777 -5.355 2.473 1 98.56 103 LEU A O 1
ATOM 767 N N . SER A 1 104 ? -2.479 -5.672 4.57 1 98.38 104 SER A N 1
ATOM 768 C CA . SER A 1 104 ? -1.751 -6.926 4.719 1 98.38 104 SER A CA 1
ATOM 769 C C . SER A 1 104 ? -2.256 -7.977 3.732 1 98.38 104 SER A C 1
ATOM 771 O O . SER A 1 104 ? -1.461 -8.68 3.102 1 98.38 104 SER A O 1
ATOM 773 N N . ILE A 1 105 ? -3.521 -8.023 3.596 1 98.5 105 ILE A N 1
ATOM 774 C CA . ILE A 1 105 ? -4.121 -9.047 2.74 1 98.5 105 ILE A CA 1
ATOM 775 C C . ILE A 1 105 ? -4.039 -8.602 1.279 1 98.5 105 ILE A C 1
ATOM 777 O O . ILE A 1 105 ? -3.521 -9.336 0.433 1 98.5 105 ILE A O 1
ATOM 781 N N . ASN A 1 106 ? -4.445 -7.395 0.959 1 98.56 106 ASN A N 1
ATOM 782 C CA . ASN A 1 106 ? -4.633 -6.949 -0.418 1 98.56 106 ASN A CA 1
ATOM 783 C C . ASN A 1 106 ? -3.305 -6.609 -1.084 1 98.56 106 ASN A C 1
ATOM 785 O O . ASN A 1 106 ? -3.17 -6.719 -2.305 1 98.56 106 ASN A O 1
ATOM 789 N N . LEU A 1 107 ? -2.35 -6.152 -0.293 1 98.81 107 LEU A N 1
ATOM 790 C CA . LEU A 1 107 ? -1.124 -5.629 -0.886 1 98.81 107 LEU A CA 1
ATOM 791 C C . LEU A 1 107 ? 0.079 -6.477 -0.487 1 98.81 107 LEU A C 1
ATOM 793 O O . LEU A 1 107 ? 0.702 -7.117 -1.338 1 98.81 107 LEU A O 1
ATOM 797 N N . VAL A 1 108 ? 0.302 -6.617 0.809 1 98.81 108 VAL A N 1
ATOM 798 C CA . VAL A 1 108 ? 1.479 -7.344 1.278 1 98.81 108 VAL A CA 1
ATOM 799 C C . VAL A 1 108 ? 1.378 -8.812 0.873 1 98.81 108 VAL A C 1
ATOM 801 O O . VAL A 1 108 ? 2.373 -9.422 0.474 1 98.81 108 VAL A O 1
ATOM 804 N N . GLY A 1 109 ? 0.181 -9.359 1.009 1 98.75 109 GLY A N 1
ATOM 805 C CA . GLY A 1 109 ? -0.031 -10.734 0.593 1 98.75 109 GLY A CA 1
ATOM 806 C C . GLY A 1 109 ? 0.378 -10.992 -0.845 1 98.75 109 GLY A C 1
ATOM 807 O O . GLY A 1 109 ? 1.106 -11.953 -1.126 1 98.75 109 GLY A O 1
ATOM 808 N N . SER A 1 110 ? -0.039 -10.109 -1.763 1 98.81 110 SER A N 1
ATOM 809 C CA . SER A 1 110 ? 0.303 -10.258 -3.174 1 98.81 110 SER A CA 1
ATOM 810 C C . SER A 1 110 ? 1.799 -10.07 -3.402 1 98.81 110 SER A C 1
ATOM 812 O O . SER A 1 110 ? 2.398 -10.758 -4.23 1 98.81 110 SER A O 1
ATOM 814 N N . ILE A 1 111 ? 2.406 -9.133 -2.697 1 98.88 111 ILE A N 1
ATOM 815 C CA . ILE A 1 111 ? 3.844 -8.914 -2.811 1 98.88 111 ILE A CA 1
ATOM 816 C C . ILE A 1 111 ? 4.594 -10.18 -2.422 1 98.88 111 ILE A C 1
ATOM 818 O O . ILE A 1 111 ? 5.5 -10.617 -3.137 1 98.88 111 ILE A O 1
ATOM 822 N N . GLN A 1 112 ? 4.16 -10.758 -1.342 1 98.75 112 GLN A N 1
ATOM 823 C CA . GLN A 1 112 ? 4.852 -11.938 -0.826 1 98.75 112 GLN A CA 1
ATOM 824 C C . GLN A 1 112 ? 4.625 -13.148 -1.727 1 98.75 112 GLN A C 1
ATOM 826 O O . GLN A 1 112 ? 5.539 -13.953 -1.938 1 98.75 112 GLN A O 1
ATOM 831 N N . THR A 1 113 ? 3.4 -13.32 -2.225 1 98.81 113 THR A N 1
ATOM 832 C CA . THR A 1 113 ? 3.143 -14.414 -3.15 1 98.81 113 THR A CA 1
ATOM 833 C C . THR A 1 113 ? 3.979 -14.258 -4.418 1 98.81 113 THR A C 1
ATOM 835 O O . THR A 1 113 ? 4.531 -15.234 -4.926 1 98.81 113 THR A O 1
ATOM 838 N N . CYS A 1 114 ? 4.094 -13.047 -4.926 1 98.81 114 CYS A N 1
ATOM 839 C CA . CYS A 1 114 ? 4.93 -12.789 -6.094 1 98.81 114 CYS A CA 1
ATOM 840 C C . CYS A 1 114 ? 6.387 -13.133 -5.812 1 98.81 114 CYS A C 1
ATOM 842 O O . CYS A 1 114 ? 7.066 -13.711 -6.66 1 98.81 114 CYS A O 1
ATOM 844 N N . LYS A 1 115 ? 6.852 -12.758 -4.629 1 98.62 115 LYS A N 1
ATOM 845 C CA . LYS A 1 115 ? 8.242 -13 -4.266 1 98.62 115 LYS A CA 1
ATOM 846 C C . LYS A 1 115 ? 8.578 -14.484 -4.316 1 98.62 115 LYS A C 1
ATOM 848 O O . LYS A 1 115 ? 9.586 -14.883 -4.898 1 98.62 115 LYS A O 1
ATOM 853 N N . VAL A 1 116 ? 7.703 -15.266 -3.742 1 98.19 116 VAL A N 1
ATOM 854 C CA . VAL A 1 116 ? 7.926 -16.703 -3.734 1 98.19 116 VAL A CA 1
ATOM 855 C C . VAL A 1 116 ? 7.816 -17.25 -5.156 1 98.19 116 VAL A C 1
ATOM 857 O O . VAL A 1 116 ? 8.641 -18.062 -5.582 1 98.19 116 VAL A O 1
ATOM 860 N N . ALA A 1 117 ? 6.84 -16.797 -5.918 1 98.31 117 ALA A N 1
ATOM 861 C CA . ALA A 1 117 ? 6.59 -17.297 -7.266 1 98.31 117 ALA A CA 1
ATOM 862 C C . ALA A 1 117 ? 7.781 -17.016 -8.18 1 98.31 117 ALA A C 1
ATOM 864 O O . ALA A 1 117 ? 8.227 -17.906 -8.914 1 98.31 117 ALA A O 1
ATOM 865 N N . ILE A 1 118 ? 8.305 -15.781 -8.109 1 97.88 118 ILE A N 1
ATOM 866 C CA . ILE A 1 118 ? 9.359 -15.43 -9.047 1 97.88 118 ILE A CA 1
ATOM 867 C C . ILE A 1 118 ? 10.633 -16.203 -8.711 1 97.88 118 ILE A C 1
ATOM 869 O O . ILE A 1 118 ? 11.414 -16.547 -9.594 1 97.88 118 ILE A O 1
ATOM 873 N N . ARG A 1 119 ? 10.82 -16.469 -7.398 1 96 119 ARG A N 1
ATOM 874 C CA . ARG A 1 119 ? 11.953 -17.297 -7.008 1 96 119 ARG A CA 1
ATOM 875 C C . ARG A 1 119 ? 11.906 -18.656 -7.684 1 96 119 ARG A C 1
ATOM 877 O O . ARG A 1 119 ? 12.891 -19.094 -8.281 1 96 119 ARG A O 1
ATOM 884 N N . ASN A 1 120 ? 10.758 -19.203 -7.59 1 94.62 120 ASN A N 1
ATOM 885 C CA . ASN A 1 120 ? 10.555 -20.516 -8.188 1 94.62 120 ASN A CA 1
ATOM 886 C C . ASN A 1 120 ? 10.688 -20.469 -9.711 1 94.62 120 ASN A C 1
ATOM 888 O O . ASN A 1 120 ? 11.312 -21.344 -10.312 1 94.62 120 ASN A O 1
ATOM 892 N N . MET A 1 121 ? 10.133 -19.484 -10.336 1 96.38 121 MET A N 1
ATOM 893 C CA . MET A 1 121 ? 10.133 -19.344 -11.789 1 96.38 121 MET A CA 1
ATOM 894 C C . MET A 1 121 ? 11.539 -19.141 -12.32 1 96.38 121 MET A C 1
ATOM 896 O O . MET A 1 121 ? 11.898 -19.672 -13.375 1 96.38 121 MET A O 1
ATOM 900 N N . ILE A 1 122 ? 12.289 -18.375 -11.586 1 94.94 122 ILE A N 1
ATOM 901 C CA . ILE A 1 122 ? 13.656 -18.094 -11.984 1 94.94 122 ILE A CA 1
ATOM 902 C C . ILE A 1 122 ? 14.508 -19.359 -11.844 1 94.94 122 ILE A C 1
ATOM 904 O O . ILE A 1 122 ? 15.297 -19.688 -12.734 1 94.94 122 ILE A O 1
ATOM 908 N N . GLN A 1 123 ? 14.32 -20.031 -10.805 1 92.31 123 GLN A N 1
ATOM 909 C CA . GLN A 1 123 ? 15.086 -21.25 -10.531 1 92.31 123 GLN A CA 1
ATOM 910 C C . GLN A 1 123 ? 14.805 -22.328 -11.578 1 92.31 123 GLN A C 1
ATOM 912 O O . GLN A 1 123 ? 15.711 -23.047 -11.984 1 92.31 123 GLN A O 1
ATOM 917 N N . GLN A 1 124 ? 13.656 -22.375 -12.117 1 90.25 124 GLN A N 1
ATOM 918 C CA . GLN A 1 124 ? 13.25 -23.406 -13.055 1 90.25 124 GLN A CA 1
ATOM 919 C C . GLN A 1 124 ? 13.516 -23 -14.492 1 90.25 124 GLN A C 1
ATOM 921 O O . GLN A 1 124 ? 13.367 -23.797 -15.414 1 90.25 124 GLN A O 1
ATOM 926 N N . GLN A 1 125 ? 13.906 -21.781 -14.727 1 80.38 125 GLN A N 1
ATOM 927 C CA . GLN A 1 125 ? 14.312 -21.219 -16.016 1 80.38 125 GLN A CA 1
ATOM 928 C C . GLN A 1 125 ? 13.195 -21.328 -17.047 1 80.38 125 GLN A C 1
ATOM 930 O O . GLN A 1 125 ? 13.445 -21.297 -18.25 1 80.38 125 GLN A O 1
ATOM 935 N N . GLY A 1 126 ? 12.008 -21.484 -16.656 1 83.06 126 GLY A N 1
ATOM 936 C CA . GLY A 1 126 ? 10.914 -21.688 -17.594 1 83.06 126 GLY A CA 1
ATOM 937 C C . GLY A 1 126 ? 10.078 -20.438 -17.812 1 83.06 126 GLY A C 1
ATOM 938 O O . GLY A 1 126 ? 9.164 -20.438 -18.625 1 83.06 126 GLY A O 1
ATOM 939 N N . GLY A 1 127 ? 10.469 -19.375 -17.109 1 92.75 127 GLY A N 1
ATOM 940 C CA . GLY A 1 127 ? 9.625 -18.188 -17.219 1 92.75 127 GLY A CA 1
ATOM 941 C C . GLY A 1 127 ? 8.312 -18.328 -16.469 1 92.75 127 GLY A C 1
ATOM 942 O O . GLY A 1 127 ? 8.141 -19.25 -15.672 1 92.75 127 GLY A O 1
ATOM 943 N N . GLY A 1 128 ? 7.488 -17.328 -16.672 1 97.06 128 GLY A N 1
ATOM 944 C CA . GLY A 1 128 ? 6.199 -17.391 -15.992 1 97.06 128 GLY A CA 1
ATOM 945 C C . GLY A 1 128 ? 5.348 -16.156 -16.234 1 97.06 128 GLY A C 1
ATOM 946 O O . GLY A 1 128 ? 5.703 -15.297 -17.031 1 97.06 128 GLY A O 1
ATOM 947 N N . SER A 1 129 ? 4.152 -16.219 -15.727 1 98.31 129 SER A N 1
ATOM 948 C CA . SER A 1 129 ? 3.213 -15.117 -15.828 1 98.31 129 SER A CA 1
ATOM 949 C C . SER A 1 129 ? 2.479 -14.891 -14.508 1 98.31 129 SER A C 1
ATOM 951 O O . SER A 1 129 ? 2.049 -15.844 -13.859 1 98.31 129 SER A O 1
ATOM 953 N N . ILE A 1 130 ? 2.447 -13.664 -14.133 1 98.75 130 ILE A N 1
ATOM 954 C CA . ILE A 1 130 ? 1.774 -13.25 -12.906 1 98.75 130 ILE A CA 1
ATOM 955 C C . ILE A 1 130 ? 0.658 -12.266 -13.234 1 98.75 130 ILE A C 1
ATOM 957 O O . ILE A 1 130 ? 0.858 -11.328 -14.008 1 98.75 130 ILE A O 1
ATOM 961 N N . VAL A 1 131 ? -0.521 -12.539 -12.688 1 98.81 131 VAL A N 1
ATOM 962 C CA . VAL A 1 131 ? -1.635 -11.602 -12.789 1 98.81 131 VAL A CA 1
ATOM 963 C C . VAL A 1 131 ? -2.082 -11.18 -11.391 1 98.81 131 VAL A C 1
ATOM 965 O O . VAL A 1 131 ? -2.508 -12.016 -10.586 1 98.81 131 VAL A O 1
ATOM 968 N N . ASN A 1 132 ? -1.911 -9.906 -11.07 1 98.69 132 ASN A N 1
ATOM 969 C CA . ASN A 1 132 ? -2.477 -9.297 -9.867 1 98.69 132 ASN A CA 1
ATOM 970 C C . ASN A 1 132 ? -3.828 -8.648 -10.148 1 98.69 132 ASN A C 1
ATOM 972 O O . ASN A 1 132 ? -3.949 -7.828 -11.055 1 98.69 132 ASN A O 1
ATOM 976 N N . ILE A 1 133 ? -4.816 -9 -9.344 1 97.88 133 ILE A N 1
ATOM 977 C CA . ILE A 1 133 ? -6.145 -8.445 -9.57 1 97.88 133 ILE A CA 1
ATOM 978 C C . ILE A 1 133 ? -6.285 -7.121 -8.828 1 97.88 133 ILE A C 1
ATOM 980 O O . ILE A 1 133 ? -6.348 -7.102 -7.594 1 97.88 133 ILE A O 1
ATOM 984 N N . GLY A 1 134 ? -6.277 -6.07 -9.617 1 96.25 134 GLY A N 1
ATOM 985 C CA . GLY A 1 134 ? -6.504 -4.738 -9.086 1 96.25 134 GLY A CA 1
ATOM 986 C C . GLY A 1 134 ? -7.973 -4.367 -9.016 1 96.25 134 GLY A C 1
ATOM 987 O O . GLY A 1 134 ? -8.812 -5.191 -8.641 1 96.25 134 GLY A O 1
ATOM 988 N N . SER A 1 135 ? -8.25 -3.109 -9.172 1 92.44 135 SER A N 1
ATOM 989 C CA . SER A 1 135 ? -9.617 -2.6 -9.125 1 92.44 135 SER A CA 1
ATOM 990 C C . SER A 1 135 ? -9.734 -1.25 -9.828 1 92.44 135 SER A C 1
ATOM 992 O O . SER A 1 135 ? -8.875 -0.38 -9.648 1 92.44 135 SER A O 1
ATOM 994 N N . ILE A 1 136 ? -10.836 -1.077 -10.57 1 88.94 136 ILE A N 1
ATOM 995 C CA . ILE A 1 136 ? -11.117 0.23 -11.156 1 88.94 136 ILE A CA 1
ATOM 996 C C . ILE A 1 136 ? -11.352 1.251 -10.047 1 88.94 136 ILE A C 1
ATOM 998 O O . ILE A 1 136 ? -10.984 2.42 -10.18 1 88.94 136 ILE A O 1
ATOM 1002 N N . VAL A 1 137 ? -11.984 0.772 -9.031 1 86.81 137 VAL A N 1
ATOM 1003 C CA . VAL A 1 137 ? -12.242 1.637 -7.887 1 86.81 137 VAL A CA 1
ATOM 1004 C C . VAL A 1 137 ? -10.922 2.055 -7.246 1 86.81 137 VAL A C 1
ATOM 1006 O O . VAL A 1 137 ? -10.789 3.182 -6.766 1 86.81 137 VAL A O 1
ATOM 1009 N N . GLY A 1 138 ? -9.984 1.195 -7.305 1 85.19 138 GLY A N 1
ATOM 1010 C CA . GLY A 1 138 ? -8.648 1.543 -6.832 1 85.19 138 GLY A CA 1
ATOM 1011 C C . GLY A 1 138 ? -8.016 2.678 -7.613 1 85.19 138 GLY A C 1
ATOM 1012 O O . GLY A 1 138 ? -7.375 3.557 -7.031 1 85.19 138 GLY A O 1
ATOM 1013 N N . HIS A 1 139 ? -8.336 2.699 -8.859 1 86.88 139 HIS A N 1
ATOM 1014 C CA . HIS A 1 139 ? -7.742 3.68 -9.758 1 86.88 139 HIS A CA 1
ATOM 1015 C C . HIS A 1 139 ? -8.469 5.02 -9.672 1 86.88 139 HIS A C 1
ATOM 1017 O O . HIS A 1 139 ? -7.828 6.07 -9.602 1 86.88 139 HIS A O 1
ATOM 1023 N N . LYS A 1 140 ? -9.703 4.945 -9.562 1 92.94 140 LYS A N 1
ATOM 1024 C CA . LYS A 1 140 ? -10.5 6.164 -9.617 1 92.94 140 LYS A CA 1
ATOM 1025 C C . LYS A 1 140 ? -10.727 6.738 -8.219 1 92.94 140 LYS A C 1
ATOM 1027 O O . LYS A 1 140 ? -10.953 7.938 -8.062 1 92.94 140 LYS A O 1
ATOM 1032 N N . GLY A 1 141 ? -10.672 5.879 -7.273 1 95.06 141 GLY A N 1
ATOM 1033 C CA . GLY A 1 141 ? -11.078 6.25 -5.93 1 95.06 141 GLY A CA 1
ATOM 1034 C C . GLY A 1 141 ? -12.578 6.234 -5.734 1 95.06 141 GLY A C 1
ATOM 1035 O O . GLY A 1 141 ? -13.336 6.438 -6.688 1 95.06 141 GLY A O 1
ATOM 1036 N N . ASN A 1 142 ? -12.914 5.953 -4.484 1 95.38 142 ASN A N 1
ATOM 1037 C CA . ASN A 1 142 ? -14.328 5.945 -4.117 1 95.38 142 ASN A CA 1
ATOM 1038 C C . ASN A 1 142 ? -14.523 6.273 -2.641 1 95.38 142 ASN A C 1
ATOM 1040 O O . ASN A 1 142 ? -13.703 5.895 -1.801 1 95.38 142 ASN A O 1
ATOM 1044 N N . ILE A 1 143 ? -15.656 6.961 -2.391 1 96.62 143 ILE A N 1
ATOM 1045 C CA . ILE A 1 143 ? -15.969 7.312 -1.009 1 96.62 143 ILE A CA 1
ATOM 1046 C C . ILE A 1 143 ? -16.062 6.043 -0.165 1 96.62 143 ILE A C 1
ATOM 1048 O O . ILE A 1 143 ? -16.734 5.078 -0.552 1 96.62 143 ILE A O 1
ATOM 1052 N N . GLY A 1 144 ? -15.383 6.051 0.923 1 97.06 144 GLY A N 1
ATOM 1053 C CA . GLY A 1 144 ? -15.461 4.93 1.843 1 97.06 144 GLY A CA 1
ATOM 1054 C C . GLY A 1 144 ? -14.484 3.818 1.512 1 97.06 144 GLY A C 1
ATOM 1055 O O . GLY A 1 144 ? -14.5 2.758 2.141 1 97.06 144 GLY A O 1
ATOM 1056 N N . GLN A 1 145 ? -13.586 4.074 0.535 1 97.69 145 GLN A N 1
ATOM 1057 C CA . GLN A 1 145 ? -12.68 3.025 0.085 1 97.69 145 GLN A CA 1
ATOM 1058 C C . GLN A 1 145 ? -11.25 3.553 -0.046 1 97.69 145 GLN A C 1
ATOM 1060 O O . GLN A 1 145 ? -10.523 3.172 -0.965 1 97.69 145 GLN A O 1
ATOM 1065 N N . SER A 1 146 ? -10.867 4.465 0.842 1 98.38 146 SER A N 1
ATOM 1066 C CA . SER A 1 146 ? -9.547 5.074 0.732 1 98.38 146 SER A CA 1
ATOM 1067 C C . SER A 1 146 ? -8.445 4.039 0.927 1 98.38 146 SER A C 1
ATOM 1069 O O . SER A 1 146 ? -7.52 3.949 0.119 1 98.38 146 SER A O 1
ATOM 1071 N N . VAL A 1 147 ? -8.602 3.172 1.959 1 98.5 147 VAL A N 1
ATOM 1072 C CA . VAL A 1 147 ? -7.566 2.178 2.23 1 98.5 147 VAL A CA 1
ATOM 1073 C C . VAL A 1 147 ? -7.625 1.071 1.179 1 98.5 147 VAL A C 1
ATOM 1075 O O . VAL A 1 147 ? -6.59 0.571 0.737 1 98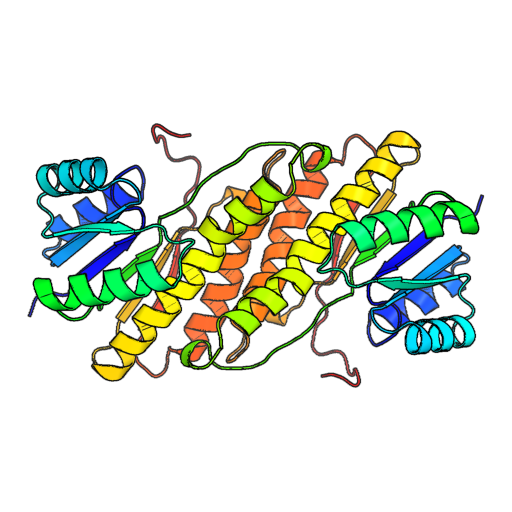.5 147 VAL A O 1
ATOM 1078 N N . TYR A 1 148 ? -8.789 0.696 0.75 1 98.06 148 TYR A N 1
ATOM 1079 C CA . TYR A 1 148 ? -8.938 -0.26 -0.341 1 98.06 148 TYR A CA 1
ATOM 1080 C C . TYR A 1 148 ? -8.25 0.244 -1.604 1 98.06 148 TYR A C 1
ATOM 1082 O O . TYR A 1 148 ? -7.488 -0.489 -2.238 1 98.06 148 TYR A O 1
ATOM 1090 N N . SER A 1 149 ? -8.516 1.527 -1.947 1 98.25 149 SER A N 1
ATOM 1091 C CA . SER A 1 149 ? -7.898 2.137 -3.123 1 98.25 149 SER A CA 1
ATOM 1092 C C . SER A 1 149 ? -6.379 2.176 -2.994 1 98.25 149 SER A C 1
ATOM 1094 O O . SER A 1 149 ? -5.66 1.963 -3.973 1 98.25 149 SER A O 1
ATOM 1096 N N . ALA A 1 150 ? -5.93 2.436 -1.788 1 98.62 150 ALA A N 1
ATOM 1097 C CA . ALA A 1 150 ? -4.492 2.396 -1.537 1 98.62 150 ALA A CA 1
ATOM 1098 C C . ALA A 1 150 ? -3.914 1.024 -1.872 1 98.62 150 ALA A C 1
ATOM 1100 O O . ALA A 1 150 ? -2.891 0.925 -2.555 1 98.62 150 ALA A O 1
ATOM 1101 N N . SER A 1 151 ? -4.559 -0.012 -1.424 1 98.5 151 SER A N 1
ATOM 1102 C CA . SER A 1 151 ? -4.062 -1.372 -1.599 1 98.5 151 SER A CA 1
ATOM 1103 C C . SER A 1 151 ? -4.047 -1.771 -3.07 1 98.5 151 SER A C 1
ATOM 1105 O O . SER A 1 151 ? -3.051 -2.305 -3.564 1 98.5 151 SER A O 1
ATOM 1107 N N . LYS A 1 152 ? -5.098 -1.461 -3.742 1 98.25 152 LYS A N 1
ATOM 1108 C CA . LYS A 1 152 ? -5.242 -1.909 -5.125 1 98.25 152 LYS A CA 1
ATOM 1109 C C . LYS A 1 152 ? -4.375 -1.076 -6.062 1 98.25 152 LYS A C 1
ATOM 1111 O O . LYS A 1 152 ? -3.803 -1.604 -7.02 1 98.25 152 LYS A O 1
ATOM 1116 N N . GLU A 1 153 ? -4.301 0.22 -5.855 1 98 153 GLU A N 1
ATOM 1117 C CA . GLU A 1 153 ? -3.4 1.048 -6.652 1 98 153 GLU A CA 1
ATOM 1118 C C . GLU A 1 153 ? -1.94 0.741 -6.328 1 98 153 GLU A C 1
ATOM 1120 O O . GLU A 1 153 ? -1.076 0.825 -7.203 1 98 153 GLU A O 1
ATOM 1125 N N . GLY A 1 154 ? -1.706 0.411 -5.047 1 98.5 154 GLY A N 1
ATOM 1126 C CA . GLY A 1 154 ? -0.377 -0.065 -4.699 1 98.5 154 GLY A CA 1
ATOM 1127 C C . GLY A 1 154 ? 0.066 -1.259 -5.523 1 98.5 154 GLY A C 1
ATOM 1128 O O . GLY A 1 154 ? 1.232 -1.355 -5.906 1 98.5 154 GLY A O 1
ATOM 1129 N N . LEU A 1 155 ? -0.856 -2.113 -5.859 1 98.44 155 LEU A N 1
ATOM 1130 C CA . LEU A 1 155 ? -0.555 -3.271 -6.695 1 98.44 155 LEU A CA 1
ATOM 1131 C C . LEU A 1 155 ? -0.106 -2.836 -8.086 1 98.44 155 LEU A C 1
ATOM 1133 O O . LEU A 1 155 ? 0.74 -3.488 -8.703 1 98.44 155 LEU A O 1
ATOM 1137 N N . VAL A 1 156 ? -0.69 -1.774 -8.531 1 98.12 156 VAL A N 1
ATOM 1138 C CA . VAL A 1 156 ? -0.344 -1.282 -9.867 1 98.12 156 VAL A CA 1
ATOM 1139 C C . VAL A 1 156 ? 1.114 -0.83 -9.883 1 98.12 156 VAL A C 1
ATOM 1141 O O . VAL A 1 156 ? 1.895 -1.267 -10.734 1 98.12 156 VAL A O 1
ATOM 1144 N N . GLY A 1 157 ? 1.495 -0.01 -8.945 1 98.19 157 GLY A N 1
ATOM 1145 C CA . GLY A 1 157 ? 2.877 0.434 -8.859 1 98.19 157 GLY A CA 1
ATOM 1146 C C . GLY A 1 157 ? 3.857 -0.704 -8.641 1 98.19 157 GLY A C 1
ATOM 1147 O O . GLY A 1 157 ? 4.902 -0.764 -9.297 1 98.19 157 GLY A O 1
ATOM 1148 N N . PHE A 1 158 ? 3.475 -1.572 -7.781 1 98.75 158 PHE A N 1
ATOM 1149 C CA . PHE A 1 158 ? 4.273 -2.762 -7.504 1 98.75 158 PHE A CA 1
ATOM 1150 C C . PHE A 1 158 ? 4.523 -3.553 -8.781 1 98.75 158 PHE A C 1
ATOM 1152 O O . PHE A 1 158 ? 5.672 -3.875 -9.102 1 98.75 158 PHE A O 1
ATOM 1159 N N . SER A 1 159 ? 3.457 -3.787 -9.508 1 98.75 159 SER A N 1
ATOM 1160 C CA . SER A 1 159 ? 3.496 -4.672 -10.672 1 98.75 159 SER A CA 1
ATOM 1161 C C . SER A 1 159 ? 4.328 -4.07 -11.797 1 98.75 159 SER A C 1
ATOM 1163 O O . SER A 1 159 ? 5.055 -4.785 -12.484 1 98.75 159 SER A O 1
ATOM 1165 N N . LYS A 1 160 ? 4.164 -2.795 -11.992 1 98.44 160 LYS A N 1
ATOM 1166 C CA . LYS A 1 160 ? 4.961 -2.135 -13.031 1 98.44 160 LYS A CA 1
ATOM 1167 C C . LYS A 1 160 ? 6.453 -2.283 -12.75 1 98.44 160 LYS A C 1
ATOM 1169 O O . LYS A 1 160 ? 7.23 -2.58 -13.664 1 98.44 160 LYS A O 1
ATOM 1174 N N . SER A 1 161 ? 6.867 -2.078 -11.516 1 98.5 161 SER A N 1
ATOM 1175 C CA . SER A 1 161 ? 8.273 -2.205 -11.148 1 98.5 161 SER A CA 1
ATOM 1176 C C . SER A 1 161 ? 8.734 -3.656 -11.234 1 98.5 161 SER A C 1
ATOM 1178 O O . SER A 1 161 ? 9.812 -3.939 -11.758 1 98.5 161 SER A O 1
ATOM 1180 N N . LEU A 1 162 ? 7.93 -4.535 -10.742 1 98.69 162 LEU A N 1
ATOM 1181 C CA . LEU A 1 162 ? 8.305 -5.945 -10.742 1 98.69 162 LEU A CA 1
ATOM 1182 C C . LEU A 1 162 ? 8.469 -6.461 -12.164 1 98.69 162 LEU A C 1
ATOM 1184 O O . LEU A 1 162 ? 9.383 -7.25 -12.438 1 98.69 162 LEU A O 1
ATOM 1188 N N . ALA A 1 163 ? 7.551 -6.043 -13.055 1 98.62 163 ALA A N 1
ATOM 1189 C CA . ALA A 1 163 ? 7.648 -6.441 -14.461 1 98.62 163 ALA A CA 1
ATOM 1190 C C . ALA A 1 163 ? 9.023 -6.113 -15.031 1 98.62 163 ALA A C 1
ATOM 1192 O O . ALA A 1 163 ? 9.625 -6.93 -15.727 1 98.62 163 ALA A O 1
ATOM 1193 N N . LYS A 1 164 ? 9.516 -4.945 -14.703 1 98.19 164 LYS A N 1
ATOM 1194 C CA . LYS A 1 164 ? 10.828 -4.535 -15.188 1 98.19 164 LYS A CA 1
ATOM 1195 C C . LYS A 1 164 ? 11.93 -5.398 -14.578 1 98.19 164 LYS A C 1
ATOM 1197 O O . LYS A 1 164 ? 12.898 -5.746 -15.258 1 98.19 164 LYS A O 1
ATOM 1202 N N . GLU A 1 165 ? 11.797 -5.832 -13.367 1 97.44 165 GLU A N 1
ATOM 1203 C CA . GLU A 1 165 ? 12.805 -6.613 -12.656 1 97.44 165 GLU A CA 1
ATOM 1204 C C . GLU A 1 165 ? 12.953 -8.008 -13.258 1 97.44 165 GLU A C 1
ATOM 1206 O O . GLU A 1 165 ? 14.055 -8.555 -13.289 1 97.44 165 GLU A O 1
ATOM 1211 N N . VAL A 1 166 ? 11.828 -8.508 -13.781 1 97.88 166 VAL A N 1
ATOM 1212 C CA . VAL A 1 166 ? 11.875 -9.938 -14.055 1 97.88 166 VAL A CA 1
ATOM 1213 C C . VAL A 1 166 ? 11.75 -10.188 -15.555 1 97.88 166 VAL A C 1
ATOM 1215 O O . VAL A 1 166 ? 11.773 -11.336 -16.016 1 97.88 166 VAL A O 1
ATOM 1218 N N . ALA A 1 167 ? 11.633 -9.125 -16.312 1 97.25 167 ALA A N 1
ATOM 1219 C CA . ALA A 1 167 ? 11.445 -9.227 -17.75 1 97.25 167 ALA A CA 1
ATOM 1220 C C . ALA A 1 167 ? 12.547 -10.062 -18.391 1 97.25 167 ALA A C 1
ATOM 1222 O O . ALA A 1 167 ? 12.273 -10.891 -19.266 1 97.25 167 ALA A O 1
ATOM 1223 N N . LYS A 1 168 ? 13.727 -9.93 -17.953 1 96.06 168 LYS A N 1
ATOM 1224 C CA . LYS A 1 168 ? 14.867 -10.609 -18.547 1 96.06 168 LYS A CA 1
ATOM 1225 C C . LYS A 1 168 ? 14.828 -12.109 -18.25 1 96.06 168 LYS A C 1
ATOM 1227 O O . LYS A 1 168 ? 15.555 -12.891 -18.875 1 96.06 168 LYS A O 1
ATOM 1232 N N . ARG A 1 169 ? 14.039 -12.5 -17.328 1 96.38 169 ARG A N 1
ATOM 1233 C CA . ARG A 1 169 ? 13.906 -13.914 -16.969 1 96.38 169 ARG A CA 1
ATOM 1234 C C . ARG A 1 169 ? 12.656 -14.516 -17.609 1 96.38 169 ARG A C 1
ATOM 1236 O O . ARG A 1 169 ? 12.18 -15.562 -17.156 1 96.38 169 ARG A O 1
ATOM 1243 N N . ASN A 1 170 ? 12.047 -13.781 -18.516 1 97.25 170 ASN A N 1
ATOM 1244 C CA . ASN A 1 170 ? 10.875 -14.234 -19.25 1 97.25 170 ASN A CA 1
ATOM 1245 C C . ASN A 1 170 ? 9.664 -14.414 -18.344 1 97.25 170 ASN A C 1
ATOM 1247 O O . ASN A 1 170 ? 8.922 -15.391 -18.484 1 97.25 170 ASN A O 1
ATOM 1251 N N . ILE A 1 171 ? 9.602 -13.578 -17.344 1 98.19 171 ILE A N 1
ATOM 1252 C CA . ILE A 1 171 ? 8.438 -13.539 -16.453 1 98.19 171 ILE A CA 1
ATOM 1253 C C . ILE A 1 171 ? 7.621 -12.281 -16.734 1 98.19 171 ILE A C 1
ATOM 1255 O O . ILE A 1 171 ? 8.156 -11.172 -16.703 1 98.19 171 ILE A O 1
ATOM 1259 N N . ARG A 1 172 ? 6.344 -12.438 -17.078 1 98.5 172 ARG A N 1
ATOM 1260 C CA . ARG A 1 172 ? 5.434 -11.32 -17.297 1 98.5 172 ARG A CA 1
ATOM 1261 C C . ARG A 1 172 ? 4.633 -11.008 -16.031 1 98.5 172 ARG A C 1
ATOM 1263 O O . ARG A 1 172 ? 4.203 -11.922 -15.336 1 98.5 172 ARG A O 1
ATOM 1270 N N . VAL A 1 173 ? 4.473 -9.734 -15.711 1 98.69 173 VAL A N 1
ATOM 1271 C CA . VAL A 1 173 ? 3.668 -9.281 -14.578 1 98.69 173 VAL A CA 1
ATOM 1272 C C . VAL A 1 173 ? 2.621 -8.281 -15.055 1 98.69 173 VAL A C 1
ATOM 1274 O O . VAL A 1 173 ? 2.961 -7.242 -15.633 1 98.69 173 VAL A O 1
ATOM 1277 N N . ASN A 1 174 ? 1.325 -8.617 -14.844 1 98.06 174 ASN A N 1
ATOM 1278 C CA . ASN A 1 174 ? 0.226 -7.758 -15.266 1 98.06 174 ASN A CA 1
ATOM 1279 C C . ASN A 1 174 ? -0.768 -7.512 -14.133 1 98.06 174 ASN A C 1
ATOM 1281 O O . ASN A 1 174 ? -0.863 -8.312 -13.203 1 98.06 174 ASN A O 1
ATOM 1285 N N . VAL A 1 175 ? -1.381 -6.352 -14.18 1 97.56 175 VAL A N 1
ATOM 1286 C CA . VAL A 1 175 ? -2.516 -6.051 -13.32 1 97.56 175 VAL A CA 1
ATOM 1287 C C . VAL A 1 175 ? -3.795 -5.977 -14.148 1 97.56 175 VAL A C 1
ATOM 1289 O O . VAL A 1 175 ? -3.82 -5.344 -15.203 1 97.56 175 VAL A O 1
ATOM 1292 N N . VAL A 1 176 ? -4.797 -6.652 -13.68 1 95.56 176 VAL A N 1
ATOM 1293 C CA . VAL A 1 176 ? -6.129 -6.527 -14.258 1 95.56 176 VAL A CA 1
ATOM 1294 C C . VAL A 1 176 ? -7.047 -5.773 -13.305 1 95.56 176 VAL A C 1
ATOM 1296 O O . VAL A 1 176 ? -7.145 -6.121 -12.125 1 95.56 176 VAL A O 1
ATOM 1299 N N . ALA A 1 177 ? -7.633 -4.773 -13.758 1 93.25 177 ALA A N 1
ATOM 1300 C CA . ALA A 1 177 ? -8.523 -3.957 -12.938 1 93.25 177 ALA A CA 1
ATOM 1301 C C . ALA A 1 177 ? -9.977 -4.137 -13.359 1 93.25 177 ALA A C 1
ATOM 1303 O O . ALA A 1 177 ? -10.453 -3.459 -14.266 1 93.25 177 ALA A O 1
ATOM 1304 N N . PRO A 1 178 ? -10.609 -5 -12.586 1 86.5 178 PRO A N 1
ATOM 1305 C CA . PRO A 1 178 ? -12 -5.234 -12.961 1 86.5 178 PRO A CA 1
ATOM 1306 C C . PRO A 1 178 ? -12.93 -4.094 -12.547 1 86.5 178 PRO A C 1
ATOM 1308 O O . PRO A 1 178 ? -12.641 -3.391 -11.57 1 86.5 178 PRO A O 1
ATOM 1311 N N . GLY A 1 179 ? -13.93 -3.715 -13.289 1 76.62 179 GLY A N 1
ATOM 1312 C CA . GLY A 1 179 ? -15 -2.807 -12.914 1 76.62 179 GLY A CA 1
ATOM 1313 C C . GLY A 1 179 ? -16.125 -3.49 -12.148 1 76.62 179 GLY A C 1
ATOM 1314 O O . GLY A 1 179 ? -15.93 -4.57 -11.586 1 76.62 179 GLY A O 1
ATOM 1315 N N . LYS A 1 180 ? -17.25 -2.697 -12 1 60.47 180 LYS A N 1
ATOM 1316 C CA . LYS A 1 180 ? -18.422 -3.283 -11.352 1 60.47 180 LYS A CA 1
ATOM 1317 C C . LYS A 1 180 ? -18.781 -4.617 -11.984 1 60.47 180 LYS A C 1
ATOM 1319 O O . LYS A 1 180 ? -19.031 -4.688 -13.195 1 60.47 180 LYS A O 1
ATOM 1324 N N . VAL A 1 181 ? -18.109 -5.652 -11.492 1 54.78 181 VAL A N 1
ATOM 1325 C CA . VAL A 1 181 ? -18.484 -6.965 -12.008 1 54.78 181 VAL A CA 1
ATOM 1326 C C . VAL A 1 181 ? -19.688 -7.496 -11.227 1 54.78 181 VAL A C 1
ATOM 1328 O O . VAL A 1 181 ? -19.828 -7.238 -10.031 1 54.78 181 VAL A O 1
ATOM 1331 N N . GLU A 1 182 ? -20.906 -7.809 -11.766 1 43 182 GLU A N 1
ATOM 1332 C CA . GLU A 1 182 ? -22.031 -8.484 -11.156 1 43 182 GLU A CA 1
ATOM 1333 C C . GLU A 1 182 ? -21.578 -9.688 -10.328 1 43 182 GLU A C 1
ATOM 1335 O O . GLU A 1 182 ? -21.234 -10.727 -10.883 1 43 182 GLU A O 1
ATOM 1340 N N . SER A 1 183 ? -20.719 -9.461 -9.414 1 45.84 183 SER A N 1
ATOM 1341 C CA . SER A 1 183 ? -20.484 -10.609 -8.547 1 45.84 183 SER A CA 1
ATOM 1342 C C . SER A 1 183 ? -21.281 -10.5 -7.254 1 45.84 183 SER A C 1
ATOM 1344 O O . SER A 1 183 ? -21.906 -9.477 -6.996 1 45.84 183 SER A O 1
ATOM 1346 N N . GLU A 1 184 ? -21.453 -11.617 -6.641 1 38.16 184 GLU A N 1
ATOM 1347 C CA . GLU A 1 184 ? -22.234 -11.602 -5.41 1 38.16 184 GLU A CA 1
ATOM 1348 C C . GLU A 1 184 ? -21.734 -10.516 -4.457 1 38.16 184 GLU A C 1
ATOM 1350 O O . GLU A 1 184 ? -22.453 -10.141 -3.518 1 38.16 184 GLU A O 1
ATOM 1355 N N . ILE A 1 185 ? -20.562 -10.211 -4.652 1 36.59 185 ILE A N 1
ATOM 1356 C CA . ILE A 1 185 ? -20.125 -9.25 -3.645 1 36.59 185 ILE A CA 1
ATOM 1357 C C . ILE A 1 185 ? -20.484 -7.836 -4.09 1 36.59 185 ILE A C 1
ATOM 1359 O O . ILE A 1 185 ? -20.625 -6.934 -3.258 1 36.59 185 ILE A O 1
ATOM 1363 N N . THR A 1 186 ? -20.312 -7.453 -5.242 1 31.05 186 THR A N 1
ATOM 1364 C CA . THR A 1 186 ? -20.688 -6.098 -5.641 1 31.05 186 THR A CA 1
ATOM 1365 C C . THR A 1 186 ? -22.172 -6.016 -5.988 1 31.05 186 THR A C 1
ATOM 1367 O O . THR A 1 186 ? -22.766 -7.008 -6.41 1 31.05 186 THR A O 1
ATOM 1370 N N . MET B 1 1 ? -6.164 34.656 11.383 1 57.81 1 MET B N 1
ATOM 1371 C CA . MET B 1 1 ? -5.129 33.938 12.125 1 57.81 1 MET B CA 1
ATOM 1372 C C . MET B 1 1 ? -4.297 33.062 11.18 1 57.81 1 MET B C 1
ATOM 1374 O O . MET B 1 1 ? -4.793 32.625 10.148 1 57.81 1 MET B O 1
ATOM 1378 N N . ALA B 1 2 ? -2.906 33 11.398 1 78.75 2 ALA B N 1
ATOM 1379 C CA . ALA B 1 2 ? -2.037 32.312 10.445 1 78.75 2 ALA B CA 1
ATOM 1380 C C . ALA B 1 2 ? -2.379 30.844 10.352 1 78.75 2 ALA B C 1
ATOM 1382 O O . ALA B 1 2 ? -2.76 30.219 11.344 1 78.75 2 ALA B O 1
ATOM 1383 N N . LYS B 1 3 ? -2.424 30.391 9.18 1 92.81 3 LYS B N 1
ATOM 1384 C CA . LYS B 1 3 ? -2.658 28.969 8.93 1 92.81 3 LYS B CA 1
ATOM 1385 C C . LYS B 1 3 ? -1.496 28.125 9.438 1 92.81 3 LYS B C 1
ATOM 1387 O O . LYS B 1 3 ? -0.335 28.531 9.336 1 92.81 3 LYS B O 1
ATOM 1392 N N . VAL B 1 4 ? -1.856 27.047 10.094 1 97.81 4 VAL B N 1
ATOM 1393 C CA . VAL B 1 4 ? -0.873 26.156 10.703 1 97.81 4 VAL B CA 1
ATOM 1394 C C . VAL B 1 4 ? -0.608 24.969 9.781 1 97.81 4 VAL B C 1
ATOM 1396 O O . VAL B 1 4 ? -1.545 24.312 9.305 1 97.81 4 VAL B O 1
ATOM 1399 N N . CYS B 1 5 ? 0.718 24.734 9.555 1 98.5 5 CYS B N 1
ATOM 1400 C CA . CYS B 1 5 ? 1.134 23.641 8.672 1 98.5 5 CYS B CA 1
ATOM 1401 C C . CYS B 1 5 ? 1.985 22.625 9.422 1 98.5 5 CYS B C 1
ATOM 1403 O O . CYS B 1 5 ? 2.889 23 10.172 1 98.5 5 CYS B O 1
ATOM 1405 N N . ALA B 1 6 ? 1.604 21.438 9.312 1 98.88 6 ALA B N 1
ATOM 1406 C CA . ALA B 1 6 ? 2.445 20.344 9.773 1 98.88 6 ALA B CA 1
ATOM 1407 C C . ALA B 1 6 ? 3.137 19.656 8.594 1 98.88 6 ALA B C 1
ATOM 1409 O O . ALA B 1 6 ? 2.475 19.156 7.676 1 98.88 6 ALA B O 1
ATOM 1410 N N . VAL B 1 7 ? 4.461 19.609 8.602 1 98.94 7 VAL B N 1
ATOM 1411 C CA . VAL B 1 7 ? 5.234 18.969 7.543 1 98.94 7 VAL B CA 1
ATOM 1412 C C . VAL B 1 7 ? 5.957 17.734 8.094 1 98.94 7 VAL B C 1
ATOM 1414 O O . VAL B 1 7 ? 7.035 17.859 8.68 1 98.94 7 VAL B O 1
ATOM 1417 N N . PHE B 1 8 ? 5.367 16.609 7.895 1 98.94 8 PHE B N 1
ATOM 1418 C CA . PHE B 1 8 ? 6.031 15.359 8.25 1 98.94 8 PHE B CA 1
ATOM 1419 C C . PHE B 1 8 ? 7.133 15.023 7.254 1 98.94 8 PHE B C 1
ATOM 1421 O O . PHE B 1 8 ? 6.902 15.031 6.043 1 98.94 8 PHE B O 1
ATOM 1428 N N . GLY B 1 9 ? 8.273 14.719 7.742 1 98.5 9 GLY B N 1
ATOM 1429 C CA . GLY B 1 9 ? 9.438 14.625 6.875 1 98.5 9 GLY B CA 1
ATOM 1430 C C . GLY B 1 9 ? 9.953 15.977 6.422 1 98.5 9 GLY B C 1
ATOM 1431 O O . GLY B 1 9 ? 10.422 16.125 5.289 1 98.5 9 GLY B O 1
ATOM 1432 N N . GLY B 1 10 ? 9.836 16.938 7.262 1 98.56 10 GLY B N 1
ATOM 1433 C CA . GLY B 1 10 ? 10.086 18.312 6.855 1 98.56 10 GLY B CA 1
ATOM 1434 C C . GLY B 1 10 ? 11.523 18.75 7.055 1 98.56 10 GLY B C 1
ATOM 1435 O O . GLY B 1 10 ? 11.891 19.891 6.738 1 98.56 10 GLY B O 1
ATOM 1436 N N . SER B 1 11 ? 12.406 17.859 7.504 1 97.56 11 SER B N 1
ATOM 1437 C CA . SER B 1 11 ? 13.719 18.281 7.949 1 97.56 11 SER B CA 1
ATOM 1438 C C . SER B 1 11 ? 14.75 18.172 6.832 1 97.56 11 SER B C 1
ATOM 1440 O O . SER B 1 11 ? 15.875 18.656 6.961 1 97.56 11 SER B O 1
ATOM 1442 N N . ARG B 1 12 ? 14.43 17.469 5.742 1 95.44 12 ARG B N 1
ATOM 1443 C CA . ARG B 1 12 ? 15.383 17.297 4.652 1 95.44 12 ARG B CA 1
ATOM 1444 C C . ARG B 1 12 ? 14.672 17.219 3.307 1 95.44 12 ARG B C 1
ATOM 1446 O O . ARG B 1 12 ? 13.445 17.109 3.256 1 95.44 12 ARG B O 1
ATOM 1453 N N . GLY B 1 13 ? 15.414 17.422 2.27 1 94.69 13 GLY B N 1
ATOM 1454 C CA . GLY B 1 13 ? 14.93 17.203 0.919 1 94.69 13 GLY B CA 1
ATOM 1455 C C . GLY B 1 13 ? 13.719 18.047 0.569 1 94.69 13 GLY B C 1
ATOM 1456 O O . GLY B 1 13 ? 13.719 19.25 0.788 1 94.69 13 GLY B O 1
ATOM 1457 N N . ILE B 1 14 ? 12.773 17.344 -0.026 1 95.31 14 ILE B N 1
ATOM 1458 C CA . ILE B 1 14 ? 11.547 18 -0.471 1 95.31 14 ILE B CA 1
ATOM 1459 C C . ILE B 1 14 ? 10.82 18.609 0.726 1 95.31 14 ILE B C 1
ATOM 1461 O O . ILE B 1 14 ? 10.312 19.734 0.646 1 95.31 14 ILE B O 1
ATOM 1465 N N . GLY B 1 15 ? 10.828 17.891 1.854 1 97.75 15 GLY B N 1
ATOM 1466 C CA . GLY B 1 15 ? 10.164 18.375 3.051 1 97.75 15 GLY B CA 1
ATOM 1467 C C . GLY B 1 15 ? 10.75 19.672 3.57 1 97.75 15 GLY B C 1
ATOM 1468 O O . GLY B 1 15 ? 10.008 20.578 3.959 1 97.75 15 GLY B O 1
ATOM 1469 N N . LYS B 1 16 ? 11.992 19.734 3.533 1 98.19 16 LYS B N 1
ATOM 1470 C CA . LYS B 1 16 ? 12.656 20.969 3.959 1 98.19 16 LYS B CA 1
ATOM 1471 C C . LYS B 1 16 ? 12.312 22.125 3.027 1 98.19 16 LYS B C 1
ATOM 1473 O O . LYS B 1 16 ? 12.023 23.234 3.486 1 98.19 16 LYS B O 1
ATOM 1478 N N . ALA B 1 17 ? 12.336 21.875 1.692 1 97.88 17 ALA B N 1
ATOM 1479 C CA . ALA B 1 17 ? 11.992 22.891 0.712 1 97.88 17 ALA B CA 1
ATOM 1480 C C . ALA B 1 17 ? 10.555 23.375 0.904 1 97.88 17 ALA B C 1
ATOM 1482 O O . ALA B 1 17 ? 10.281 24.578 0.79 1 97.88 17 ALA B O 1
ATOM 1483 N N . VAL B 1 18 ? 9.703 22.469 1.221 1 97.94 18 VAL B N 1
ATOM 1484 C CA . VAL B 1 18 ? 8.305 22.812 1.459 1 97.94 18 VAL B CA 1
ATOM 1485 C C . VAL B 1 18 ? 8.18 23.656 2.725 1 97.94 18 VAL B C 1
ATOM 1487 O O . VAL B 1 18 ? 7.496 24.672 2.729 1 97.94 18 VAL B O 1
ATOM 1490 N N . SER B 1 19 ? 8.867 23.234 3.766 1 98.62 19 SER B N 1
ATOM 1491 C CA . SER B 1 19 ? 8.859 23.984 5.008 1 98.62 19 SER B CA 1
ATOM 1492 C C . SER B 1 19 ? 9.328 25.422 4.781 1 98.62 19 SER B C 1
ATOM 1494 O O . SER B 1 19 ? 8.703 26.375 5.254 1 98.62 19 SER B O 1
ATOM 1496 N N . GLN B 1 20 ? 10.352 25.547 4.051 1 98.69 20 GLN B N 1
ATOM 1497 C CA . GLN B 1 20 ? 10.898 26.859 3.744 1 98.69 20 GLN B CA 1
ATOM 1498 C C . GLN B 1 20 ? 9.883 27.719 2.996 1 98.69 20 GLN B C 1
ATOM 1500 O O . GLN B 1 20 ? 9.656 28.875 3.354 1 98.69 20 GLN B O 1
ATOM 1505 N N . LEU B 1 21 ? 9.305 27.141 1.972 1 98.25 21 LEU B N 1
ATOM 1506 C CA . LEU B 1 21 ? 8.328 27.875 1.158 1 98.25 21 LEU B CA 1
ATOM 1507 C C . LEU B 1 21 ? 7.141 28.312 2.002 1 98.25 21 LEU B C 1
ATOM 1509 O O . LEU B 1 21 ? 6.656 29.438 1.849 1 98.25 21 LEU B O 1
ATOM 1513 N N . LEU B 1 22 ? 6.688 27.453 2.873 1 98.06 22 LEU B N 1
ATOM 1514 C CA . LEU B 1 22 ? 5.523 27.75 3.705 1 98.06 22 LEU B CA 1
ATOM 1515 C C . LEU B 1 22 ? 5.836 28.875 4.688 1 98.06 22 LEU B C 1
ATOM 1517 O O . LEU B 1 22 ? 5 29.75 4.918 1 98.06 22 LEU B O 1
ATOM 1521 N N . VAL B 1 23 ? 7.043 28.844 5.25 1 98.19 23 VAL B N 1
ATOM 1522 C CA . VAL B 1 23 ? 7.469 29.922 6.137 1 98.19 23 VAL B CA 1
ATOM 1523 C C . VAL B 1 23 ? 7.504 31.25 5.367 1 98.19 23 VAL B C 1
ATOM 1525 O O . VAL B 1 23 ? 7 32.281 5.844 1 98.19 23 VAL B O 1
ATOM 1528 N N . GLU B 1 24 ? 8.016 31.188 4.242 1 98.12 24 GLU B N 1
ATOM 1529 C CA . GLU B 1 24 ? 8.125 32.375 3.396 1 98.12 24 GLU B CA 1
ATOM 1530 C C . GLU B 1 24 ? 6.75 32.938 3.053 1 98.12 24 GLU B C 1
ATOM 1532 O O . GLU B 1 24 ? 6.594 34.125 2.867 1 98.12 24 GLU B O 1
ATOM 1537 N N . LYS B 1 25 ? 5.828 32.094 2.979 1 97.12 25 LYS B N 1
ATOM 1538 C CA . LYS B 1 25 ? 4.469 32.5 2.627 1 97.12 25 LYS B CA 1
ATOM 1539 C C . LYS B 1 25 ? 3.688 32.938 3.859 1 97.12 25 LYS B C 1
ATOM 1541 O O . LYS B 1 25 ? 2.504 33.281 3.766 1 97.12 25 LYS B O 1
ATOM 1546 N N . GLY B 1 26 ? 4.277 32.844 5.016 1 96.75 26 GLY B N 1
ATOM 1547 C CA . GLY B 1 26 ? 3.697 33.469 6.207 1 96.75 26 GLY B CA 1
ATOM 1548 C C . GLY B 1 26 ? 2.918 32.469 7.055 1 96.75 26 GLY B C 1
ATOM 1549 O O . GLY B 1 26 ? 2.16 32.844 7.941 1 96.75 26 GLY B O 1
ATOM 1550 N N . TYR B 1 27 ? 3.047 31.188 6.816 1 97.31 27 TYR B N 1
ATOM 1551 C CA . TYR B 1 27 ? 2.365 30.172 7.609 1 97.31 27 TYR B CA 1
ATOM 1552 C C . TYR B 1 27 ? 3.131 29.875 8.891 1 97.31 27 TYR B C 1
ATOM 1554 O O . TYR B 1 27 ? 4.34 30.125 8.969 1 97.31 27 TYR B O 1
ATOM 1562 N N . LYS B 1 28 ? 2.412 29.438 9.875 1 98.5 28 LYS B N 1
ATOM 1563 C CA . LYS B 1 28 ? 3.055 28.781 11.008 1 98.5 28 LYS B CA 1
ATOM 1564 C C . LYS B 1 28 ? 3.406 27.328 10.672 1 98.5 28 LYS B C 1
ATOM 1566 O O . LYS B 1 28 ? 2.529 26.547 10.328 1 98.5 28 LYS B O 1
ATOM 1571 N N . VAL B 1 29 ? 4.672 27.016 10.812 1 98.81 29 VAL B N 1
ATOM 1572 C CA . VAL B 1 29 ? 5.125 25.734 10.273 1 98.81 29 VAL B CA 1
ATOM 1573 C C . VAL B 1 29 ? 5.738 24.891 11.391 1 98.81 29 VAL B C 1
ATOM 1575 O O . VAL B 1 29 ? 6.609 25.359 12.125 1 98.81 29 VAL B O 1
ATOM 1578 N N . ALA B 1 30 ? 5.203 23.688 11.586 1 98.94 30 ALA B N 1
ATOM 1579 C CA . ALA B 1 30 ? 5.848 22.641 12.383 1 98.94 30 ALA B CA 1
ATOM 1580 C C . ALA B 1 30 ? 6.656 21.688 11.5 1 98.94 30 ALA B C 1
ATOM 1582 O O . ALA B 1 30 ? 6.109 21.062 10.594 1 98.94 30 ALA B O 1
ATOM 1583 N N . VAL B 1 31 ? 7.941 21.641 11.75 1 98.94 31 VAL B N 1
ATOM 1584 C CA . VAL B 1 31 ? 8.82 20.703 11.07 1 98.94 31 VAL B CA 1
ATOM 1585 C C . VAL B 1 31 ? 8.914 19.406 11.883 1 98.94 31 VAL B C 1
ATOM 1587 O O . VAL B 1 31 ? 9.391 19.422 13.023 1 98.94 31 VAL B O 1
ATOM 1590 N N . ILE B 1 32 ? 8.445 18.328 11.297 1 98.94 32 ILE B N 1
ATOM 1591 C CA . ILE B 1 32 ? 8.391 17.062 12.008 1 98.94 32 ILE B CA 1
ATOM 1592 C C . ILE B 1 32 ? 9.289 16.047 11.312 1 98.94 32 ILE B C 1
ATOM 1594 O O . ILE B 1 32 ? 9.234 15.883 10.094 1 98.94 32 ILE B O 1
ATOM 1598 N N . ALA B 1 33 ? 10.133 15.398 12.008 1 98.69 33 ALA B N 1
ATOM 1599 C CA . ALA B 1 33 ? 11.031 14.367 11.5 1 98.69 33 ALA B CA 1
ATOM 1600 C C . ALA B 1 33 ? 11.312 13.305 12.562 1 98.69 33 ALA B C 1
ATOM 1602 O O . ALA B 1 33 ? 10.984 13.492 13.734 1 98.69 33 ALA B O 1
ATOM 1603 N N . ARG B 1 34 ? 11.844 12.211 12.109 1 97.69 34 ARG B N 1
ATOM 1604 C CA . ARG B 1 34 ? 12.164 11.148 13.055 1 97.69 34 ARG B CA 1
ATOM 1605 C C . ARG B 1 34 ? 13.234 11.594 14.047 1 97.69 34 ARG B C 1
ATOM 1607 O O . ARG B 1 34 ? 13.148 11.289 15.234 1 97.69 34 ARG B O 1
ATOM 1614 N N . ASN B 1 35 ? 14.219 12.266 13.547 1 98 35 ASN B N 1
ATOM 1615 C CA . ASN B 1 35 ? 15.305 12.781 14.367 1 98 35 ASN B CA 1
ATOM 1616 C C . ASN B 1 35 ? 15.031 14.219 14.82 1 98 35 ASN B C 1
ATOM 1618 O O . ASN B 1 35 ? 14.984 15.133 13.992 1 98 35 ASN B O 1
ATOM 1622 N N . LEU B 1 36 ? 14.969 14.414 16.141 1 98.56 36 LEU B N 1
ATOM 1623 C CA . LEU B 1 36 ? 14.602 15.719 16.688 1 98.56 36 LEU B CA 1
ATOM 1624 C C . LEU B 1 36 ? 15.688 16.75 16.406 1 98.56 36 LEU B C 1
ATOM 1626 O O . LEU B 1 36 ? 15.383 17.906 16.078 1 98.56 36 LEU B O 1
ATOM 1630 N N . GLU B 1 37 ? 16.906 16.359 16.453 1 98.62 37 GLU B N 1
ATOM 1631 C CA . GLU B 1 37 ? 18 17.297 16.266 1 98.62 37 GLU B CA 1
ATOM 1632 C C . GLU B 1 37 ? 18.016 17.828 14.828 1 98.62 37 GLU B C 1
ATOM 1634 O O . GLU B 1 37 ? 18.25 19.031 14.609 1 98.62 37 GLU B O 1
ATOM 1639 N N . THR B 1 38 ? 17.766 16.984 13.883 1 98.38 38 THR B N 1
ATOM 1640 C CA . THR B 1 38 ? 17.703 17.422 12.492 1 98.38 38 THR B CA 1
ATOM 1641 C C . THR B 1 38 ? 16.5 18.328 12.258 1 98.38 38 THR B C 1
ATOM 1643 O O . THR B 1 38 ? 16.578 19.297 11.492 1 98.38 38 THR B O 1
ATOM 1646 N N . ALA B 1 39 ? 15.398 18.016 12.922 1 98.81 39 ALA B N 1
ATOM 1647 C CA . ALA B 1 39 ? 14.219 18.859 12.828 1 98.81 39 ALA B CA 1
ATOM 1648 C C . ALA B 1 39 ? 14.484 20.25 13.391 1 98.81 39 ALA B C 1
ATOM 1650 O O . ALA B 1 39 ? 14.102 21.266 12.789 1 98.81 39 ALA B O 1
ATOM 1651 N N . LYS B 1 40 ? 15.141 20.312 14.5 1 98.88 40 LYS B N 1
ATOM 1652 C CA . LYS B 1 40 ? 15.477 21.578 15.141 1 98.88 40 LYS B CA 1
ATOM 1653 C C . LYS B 1 40 ? 16.406 22.406 14.258 1 98.88 40 LYS B C 1
ATOM 1655 O O . LYS B 1 40 ? 16.234 23.609 14.109 1 98.88 40 LYS B O 1
ATOM 1660 N N . ALA B 1 41 ? 17.375 21.703 13.742 1 98.81 41 ALA B N 1
ATOM 1661 C CA . ALA B 1 41 ? 18.328 22.391 12.875 1 98.81 41 ALA B CA 1
ATOM 1662 C C . ALA B 1 41 ? 17.625 23.016 11.672 1 98.81 41 ALA B C 1
ATOM 1664 O O . ALA B 1 41 ? 17.859 24.172 11.336 1 98.81 41 ALA B O 1
ATOM 1665 N N . THR B 1 42 ? 16.75 22.281 11.047 1 98.81 42 THR B N 1
ATOM 1666 C CA . THR B 1 42 ? 16.016 22.766 9.891 1 98.81 42 THR B CA 1
ATOM 1667 C C . THR B 1 42 ? 15.055 23.891 10.305 1 98.81 42 THR B C 1
ATOM 1669 O O . THR B 1 42 ? 14.945 24.891 9.602 1 98.81 42 THR B O 1
ATOM 1672 N N . THR B 1 43 ? 14.406 23.719 11.406 1 98.81 43 THR B N 1
ATOM 1673 C CA . THR B 1 43 ? 13.508 24.75 11.93 1 98.81 43 THR B CA 1
ATOM 1674 C C . THR B 1 43 ? 14.242 26.062 12.102 1 98.81 43 THR B C 1
ATOM 1676 O O . THR B 1 43 ? 13.742 27.125 11.688 1 98.81 43 THR B O 1
ATOM 1679 N N . ALA B 1 44 ? 15.406 26.016 12.656 1 98.75 44 ALA B N 1
ATOM 1680 C CA . ALA B 1 44 ? 16.219 27.219 12.852 1 98.75 44 ALA B CA 1
ATOM 1681 C C . ALA B 1 44 ? 16.656 27.812 11.508 1 98.75 44 ALA B C 1
ATOM 1683 O O . ALA B 1 44 ? 16.641 29.031 11.328 1 98.75 44 ALA B O 1
ATOM 1684 N N . GLU B 1 45 ? 17 26.969 10.648 1 98.69 45 GLU B N 1
ATOM 1685 C CA . GLU B 1 45 ? 17.516 27.375 9.344 1 98.69 45 GLU B CA 1
ATOM 1686 C C . GLU B 1 45 ? 16.438 28.094 8.531 1 98.69 45 GLU B C 1
ATOM 1688 O O . GLU B 1 45 ? 16.703 29.141 7.934 1 98.69 45 GLU B O 1
ATOM 1693 N N . VAL B 1 46 ? 15.227 27.609 8.516 1 98.62 46 VAL B N 1
ATOM 1694 C CA . VAL B 1 46 ? 14.219 28.109 7.602 1 98.62 46 VAL B CA 1
ATOM 1695 C C . VAL B 1 46 ? 13.305 29.094 8.336 1 98.62 46 VAL B C 1
ATOM 1697 O O . VAL B 1 46 ? 12.461 29.75 7.715 1 98.62 46 VAL B O 1
ATOM 1700 N N . GLY B 1 47 ? 13.469 29.203 9.633 1 98.5 47 GLY B N 1
ATOM 1701 C CA . GLY B 1 47 ? 12.648 30.109 10.422 1 98.5 47 GLY B CA 1
ATOM 1702 C C . GLY B 1 47 ? 11.281 29.547 10.742 1 98.5 47 GLY B C 1
ATOM 1703 O O . GLY B 1 47 ? 10.305 30.281 10.828 1 98.5 47 GLY B O 1
ATOM 1704 N N . ALA B 1 48 ? 11.188 28.203 10.891 1 98.69 48 ALA B N 1
ATOM 1705 C CA . ALA B 1 48 ? 9.914 27.594 11.258 1 98.69 48 ALA B CA 1
ATOM 1706 C C . ALA B 1 48 ? 9.617 27.781 12.742 1 98.69 48 ALA B C 1
ATOM 1708 O O . ALA B 1 48 ? 10.406 28.391 13.461 1 98.69 48 ALA B O 1
ATOM 1709 N N . HIS B 1 49 ? 8.492 27.297 13.109 1 98.81 49 HIS B N 1
ATOM 1710 C CA . HIS B 1 49 ? 7.973 27.75 14.398 1 98.81 49 HIS B CA 1
ATOM 1711 C C . HIS B 1 49 ? 8.062 26.656 15.453 1 98.81 49 HIS B C 1
ATOM 1713 O O . HIS B 1 49 ? 8.016 26.922 16.656 1 98.81 49 HIS B O 1
ATOM 1719 N N . LEU B 1 50 ? 8.117 25.422 15.008 1 98.88 50 LEU B N 1
ATOM 1720 C CA . LEU B 1 50 ? 8.109 24.297 15.938 1 98.88 50 LEU B CA 1
ATOM 1721 C C . LEU B 1 50 ? 8.836 23.094 15.336 1 98.88 50 LEU B C 1
ATOM 1723 O O . LEU B 1 50 ? 8.703 22.812 14.141 1 98.88 50 LEU B O 1
ATOM 1727 N N . ALA B 1 51 ? 9.688 22.453 16.078 1 98.94 51 ALA B N 1
ATOM 1728 C CA . ALA B 1 51 ? 10.336 21.203 15.703 1 98.94 51 ALA B CA 1
ATOM 1729 C C . ALA B 1 51 ? 9.867 20.047 16.594 1 98.94 51 ALA B C 1
ATOM 1731 O O . ALA B 1 51 ? 9.82 20.188 17.812 1 98.94 51 ALA B O 1
ATOM 1732 N N . LEU B 1 52 ? 9.477 18.953 15.969 1 98.94 52 LEU B N 1
ATOM 1733 C CA . LEU B 1 52 ? 9.039 17.797 16.734 1 98.94 52 LEU B CA 1
ATOM 1734 C C . LEU B 1 52 ? 9.609 16.5 16.156 1 98.94 52 LEU B C 1
ATOM 1736 O O . LEU B 1 52 ? 9.906 16.438 14.961 1 98.94 52 LEU B O 1
ATOM 1740 N N . SER B 1 53 ? 9.812 15.5 17 1 98.88 53 SER B N 1
ATOM 1741 C CA . SER B 1 53 ? 10.164 14.148 16.578 1 98.88 53 SER B CA 1
ATOM 1742 C C . SER B 1 53 ? 8.938 13.258 16.484 1 98.88 53 SER B C 1
ATOM 1744 O O . SER B 1 53 ? 8.047 13.312 17.328 1 98.88 53 SER B O 1
ATOM 1746 N N . CYS B 1 54 ? 8.891 12.484 15.391 1 98.88 54 CYS B N 1
ATOM 1747 C CA . CYS B 1 54 ? 7.789 11.547 15.203 1 98.88 54 CYS B CA 1
ATOM 1748 C C . CYS B 1 54 ? 8.203 10.383 14.32 1 98.88 54 CYS B C 1
ATOM 1750 O O . CYS B 1 54 ? 8.719 10.586 13.219 1 98.88 54 CYS B O 1
ATOM 1752 N N . ASP B 1 55 ? 8.078 9.219 14.82 1 98.75 55 ASP B N 1
ATOM 1753 C CA . ASP B 1 55 ? 8.102 8.023 13.977 1 98.75 55 ASP B CA 1
ATOM 1754 C C . ASP B 1 55 ? 6.719 7.754 13.383 1 98.75 55 ASP B C 1
ATOM 1756 O O . ASP B 1 55 ? 5.816 7.285 14.078 1 98.75 55 ASP B O 1
ATOM 1760 N N . VAL B 1 56 ? 6.617 7.984 12.07 1 98.62 56 VAL B N 1
ATOM 1761 C CA . VAL B 1 56 ? 5.293 7.965 11.461 1 98.62 56 VAL B CA 1
ATOM 1762 C C . VAL B 1 56 ? 4.793 6.523 11.352 1 98.62 56 VAL B C 1
ATOM 1764 O O . VAL B 1 56 ? 3.633 6.285 11.016 1 98.62 56 VAL B O 1
ATOM 1767 N N . SER B 1 57 ? 5.668 5.543 11.625 1 97.94 57 SER B N 1
ATOM 1768 C CA . SER B 1 57 ? 5.207 4.16 11.664 1 97.94 57 SER B CA 1
ATOM 1769 C C . SER B 1 57 ? 4.484 3.852 12.977 1 97.94 57 SER B C 1
ATOM 1771 O O . SER B 1 57 ? 3.949 2.756 13.148 1 97.94 57 SER B O 1
ATOM 1773 N N . LYS B 1 58 ? 4.484 4.785 13.867 1 98.38 58 LYS B N 1
ATOM 1774 C CA . LYS B 1 58 ? 3.846 4.609 15.164 1 98.38 58 LYS B CA 1
ATOM 1775 C C . LYS B 1 58 ? 2.631 5.523 15.305 1 98.38 58 LYS B C 1
ATOM 1777 O O . LYS B 1 58 ? 2.775 6.73 15.516 1 98.38 58 LYS B O 1
ATOM 1782 N N . GLU B 1 59 ? 1.494 4.91 15.359 1 97.69 59 GLU B N 1
ATOM 1783 C CA . GLU B 1 59 ? 0.235 5.648 15.391 1 97.69 59 GLU B CA 1
ATOM 1784 C C . GLU B 1 59 ? 0.166 6.57 16.609 1 97.69 59 GLU B C 1
ATOM 1786 O O . GLU B 1 59 ? -0.268 7.719 16.5 1 97.69 59 GLU B O 1
ATOM 1791 N N . ASN B 1 60 ? 0.576 6.062 17.734 1 98.19 60 ASN B N 1
ATOM 1792 C CA . ASN B 1 60 ? 0.511 6.848 18.953 1 98.19 60 ASN B CA 1
ATOM 1793 C C . ASN B 1 60 ? 1.408 8.078 18.875 1 98.19 60 ASN B C 1
ATOM 1795 O O . ASN B 1 60 ? 1.07 9.133 19.422 1 98.19 60 ASN B O 1
ATOM 1799 N N . GLU B 1 61 ? 2.521 7.961 18.25 1 98.81 61 GLU B N 1
ATOM 1800 C CA . GLU B 1 61 ? 3.402 9.117 18.078 1 98.81 61 GLU B CA 1
ATOM 1801 C C . GLU B 1 61 ? 2.777 10.156 17.156 1 98.81 61 GLU B C 1
ATOM 1803 O O . GLU B 1 61 ? 2.914 11.359 17.391 1 98.81 61 GLU B O 1
ATOM 1808 N N . ILE B 1 62 ? 2.074 9.734 16.156 1 98.81 62 ILE B N 1
ATOM 1809 C CA . ILE B 1 62 ? 1.381 10.633 15.242 1 98.81 62 ILE B CA 1
ATOM 1810 C C . ILE B 1 62 ? 0.339 11.445 16 1 98.81 62 ILE B C 1
ATOM 1812 O O . ILE B 1 62 ? 0.297 12.672 15.898 1 98.81 62 ILE B O 1
ATOM 1816 N N . GLN B 1 63 ? -0.396 10.75 16.812 1 98.5 63 GLN B N 1
ATOM 1817 C CA . GLN B 1 63 ? -1.433 11.406 17.594 1 98.5 63 GLN B CA 1
ATOM 1818 C C . GLN B 1 63 ? -0.83 12.43 18.562 1 98.5 63 GLN B C 1
ATOM 1820 O O . GLN B 1 63 ? -1.308 13.562 18.641 1 98.5 63 GLN B O 1
ATOM 1825 N N . ARG B 1 64 ? 0.18 12.023 19.219 1 98.62 64 ARG B N 1
ATOM 1826 C CA . ARG B 1 64 ? 0.855 12.914 20.172 1 98.62 64 ARG B CA 1
ATOM 1827 C C . ARG B 1 64 ? 1.434 14.133 19.453 1 98.62 64 ARG B C 1
ATOM 1829 O O . ARG B 1 64 ? 1.382 15.242 19.969 1 98.62 64 ARG B O 1
ATOM 1836 N N . THR B 1 65 ? 1.979 13.898 18.312 1 98.88 65 THR B N 1
ATOM 1837 C CA . THR B 1 65 ? 2.59 14.977 17.531 1 98.88 65 THR B CA 1
ATOM 1838 C C . THR B 1 65 ? 1.55 16.031 17.141 1 98.88 65 THR B C 1
ATOM 1840 O O . THR B 1 65 ? 1.787 17.219 17.297 1 98.88 65 THR B O 1
ATOM 1843 N N . PHE B 1 66 ? 0.357 15.648 16.703 1 98.69 66 PHE B N 1
ATOM 1844 C CA . PHE B 1 66 ? -0.695 16.594 16.344 1 98.69 66 PHE B CA 1
ATOM 1845 C C . PHE B 1 66 ? -1.153 17.375 17.562 1 98.69 66 PHE B C 1
ATOM 1847 O O . PHE B 1 66 ? -1.433 18.578 17.484 1 98.69 66 PHE B O 1
ATOM 1854 N N . LYS B 1 67 ? -1.213 16.672 18.688 1 98.5 67 LYS B N 1
ATOM 1855 C CA . LYS B 1 67 ? -1.586 17.344 19.922 1 98.5 67 LYS B CA 1
ATOM 1856 C C . LYS B 1 67 ? -0.566 18.422 20.281 1 98.5 67 LYS B C 1
ATOM 1858 O O . LYS B 1 67 ? -0.938 19.531 20.688 1 98.5 67 LYS B O 1
ATOM 1863 N N . GLU B 1 68 ? 0.675 18.094 20.141 1 98.75 68 GLU B N 1
ATOM 1864 C CA . GLU B 1 68 ? 1.739 19.047 20.453 1 98.75 68 GLU B CA 1
ATOM 1865 C C . GLU B 1 68 ? 1.702 20.234 19.5 1 98.75 68 GLU B C 1
ATOM 1867 O O . GLU B 1 68 ? 1.913 21.375 19.922 1 98.75 68 GLU B O 1
ATOM 1872 N N . VAL B 1 69 ? 1.462 19.984 18.219 1 98.69 69 VAL B N 1
ATOM 1873 C CA . VAL B 1 69 ? 1.344 21.078 17.266 1 98.69 69 VAL B CA 1
ATOM 1874 C C . VAL B 1 69 ? 0.177 21.984 17.656 1 98.69 69 VAL B C 1
ATOM 1876 O O . VAL B 1 69 ? 0.314 23.219 17.672 1 98.69 69 VAL B O 1
ATOM 1879 N N . GLU B 1 70 ? -0.917 21.359 17.938 1 97.12 70 GLU B N 1
ATOM 1880 C CA . GLU B 1 70 ? -2.109 22.109 18.312 1 97.12 70 GLU B CA 1
ATOM 1881 C C . GLU B 1 70 ? -1.852 22.984 19.547 1 97.12 70 GLU B C 1
ATOM 1883 O O . GLU B 1 70 ? -2.23 24.156 19.578 1 97.12 70 GLU B O 1
ATOM 1888 N N . LYS B 1 71 ? -1.196 22.422 20.516 1 97.88 71 LYS B N 1
ATOM 1889 C CA . LYS B 1 71 ? -0.906 23.125 21.766 1 97.88 71 LYS B CA 1
ATOM 1890 C C . LYS B 1 71 ? -0.011 24.328 21.516 1 97.88 71 LYS B C 1
ATOM 1892 O O . LYS B 1 71 ? -0.185 25.375 22.156 1 97.88 71 LYS B O 1
ATOM 1897 N N . ASN B 1 72 ? 0.864 24.25 20.578 1 98.38 72 ASN B N 1
ATOM 1898 C CA . ASN B 1 72 ? 1.908 25.266 20.438 1 98.38 72 ASN B CA 1
ATOM 1899 C C . ASN B 1 72 ? 1.583 26.25 19.312 1 98.38 72 ASN B C 1
ATOM 1901 O O . ASN B 1 72 ? 1.97 27.422 19.391 1 98.38 72 ASN B O 1
ATOM 1905 N N . LEU B 1 73 ? 0.911 25.75 18.281 1 97.88 73 LEU B N 1
ATOM 1906 C CA . LEU B 1 73 ? 0.747 26.594 17.094 1 97.88 73 LEU B CA 1
ATOM 1907 C C . LEU B 1 73 ? -0.73 26.797 16.781 1 97.88 73 LEU B C 1
ATOM 1909 O O . LEU B 1 73 ? -1.097 27.75 16.109 1 97.88 73 LEU B O 1
ATOM 1913 N N . GLY B 1 74 ? -1.548 25.875 17.234 1 96.12 74 GLY B N 1
ATOM 1914 C CA . GLY B 1 74 ? -2.955 25.875 16.859 1 96.12 74 GLY B CA 1
ATOM 1915 C C . GLY B 1 74 ? -3.336 24.688 16 1 96.12 74 GLY B C 1
ATOM 1916 O O . GLY B 1 74 ? -2.51 23.797 15.742 1 96.12 74 GLY B O 1
ATOM 1917 N N . SER B 1 75 ? -4.605 24.688 15.547 1 95.31 75 SER B N 1
ATOM 1918 C CA . SER B 1 75 ? -5.133 23.562 14.781 1 95.31 75 SER B CA 1
ATOM 1919 C C . SER B 1 75 ? -4.504 23.5 13.391 1 95.31 75 SER B C 1
ATOM 1921 O O . SER B 1 75 ? -4.406 24.516 12.703 1 95.31 75 SER B O 1
ATOM 1923 N N . VAL B 1 76 ? -4.164 22.297 13 1 96.94 76 VAL B N 1
ATOM 1924 C CA . VAL B 1 76 ? -3.523 22.094 11.703 1 96.94 76 VAL B CA 1
ATOM 1925 C C . VAL B 1 76 ? -4.559 22.203 10.586 1 96.94 76 VAL B C 1
ATOM 1927 O O . VAL B 1 76 ? -5.551 21.469 10.578 1 96.94 76 VAL B O 1
ATOM 1930 N N . ASN B 1 77 ? -4.273 23.078 9.672 1 94.88 77 ASN B N 1
ATOM 1931 C CA . ASN B 1 77 ? -5.121 23.25 8.5 1 94.88 77 ASN B CA 1
ATOM 1932 C C . ASN B 1 77 ? -4.445 22.719 7.234 1 94.88 77 ASN B C 1
ATOM 1934 O O . ASN B 1 77 ? -5.113 22.469 6.23 1 94.88 77 ASN B O 1
ATOM 1938 N N . TYR B 1 78 ? -3.105 22.625 7.309 1 97.31 78 TYR B N 1
ATOM 1939 C CA . TYR B 1 78 ? -2.32 22.188 6.16 1 97.31 78 TYR B CA 1
ATOM 1940 C C . TYR B 1 78 ? -1.372 21.062 6.559 1 97.31 78 TYR B C 1
ATOM 1942 O O . TYR B 1 78 ? -0.61 21.188 7.52 1 97.31 78 TYR B O 1
ATOM 1950 N N . LEU B 1 79 ? -1.544 19.984 5.895 1 98.75 79 LEU B N 1
ATOM 1951 C CA . LEU B 1 79 ? -0.708 18.812 6.148 1 98.75 79 LEU B CA 1
ATOM 1952 C C . LEU B 1 79 ? 0.125 1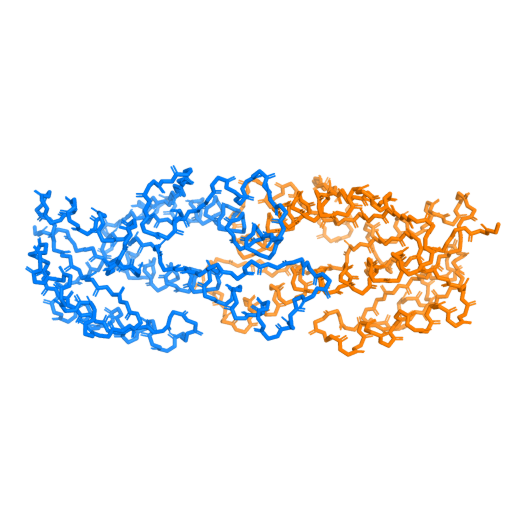8.453 4.922 1 98.75 79 LEU B C 1
ATOM 1954 O O . LEU B 1 79 ? -0.403 18.375 3.811 1 98.75 79 LEU B O 1
ATOM 1958 N N . VAL B 1 80 ? 1.429 18.312 5.113 1 98.88 80 VAL B N 1
ATOM 1959 C CA . VAL B 1 80 ? 2.311 17.781 4.082 1 98.88 80 VAL B CA 1
ATOM 1960 C C . VAL B 1 80 ? 2.969 16.5 4.574 1 98.88 80 VAL B C 1
ATOM 1962 O O . VAL B 1 80 ? 3.641 16.5 5.609 1 98.88 80 VAL B O 1
ATOM 1965 N N . ASN B 1 81 ? 2.678 15.453 3.881 1 98.81 81 ASN B N 1
ATOM 1966 C CA . ASN B 1 81 ? 3.338 14.18 4.141 1 98.81 81 ASN B CA 1
ATOM 1967 C C . ASN B 1 81 ? 4.504 13.945 3.188 1 98.81 81 ASN B C 1
ATOM 1969 O O . ASN B 1 81 ? 4.309 13.5 2.055 1 98.81 81 ASN B O 1
ATOM 1973 N N . SER B 1 82 ? 5.711 14.203 3.68 1 98.19 82 SER B N 1
ATOM 1974 C CA . SER B 1 82 ? 6.906 14.016 2.865 1 98.19 82 SER B CA 1
ATOM 1975 C C . SER B 1 82 ? 7.852 13 3.496 1 98.19 82 SER B C 1
ATOM 1977 O O . SER B 1 82 ? 8.906 12.695 2.938 1 98.19 82 SER B O 1
ATOM 1979 N N . ALA B 1 83 ? 7.414 12.5 4.711 1 97.62 83 ALA B N 1
ATOM 1980 C CA . ALA B 1 83 ? 8.195 11.43 5.324 1 97.62 83 ALA B CA 1
ATOM 1981 C C . ALA B 1 83 ? 8.188 10.172 4.457 1 97.62 83 ALA B C 1
ATOM 1983 O O . ALA B 1 83 ? 7.137 9.773 3.949 1 97.62 83 ALA B O 1
ATOM 1984 N N . GLY B 1 84 ? 9.359 9.641 4.223 1 95.5 84 GLY B N 1
ATOM 1985 C CA . GLY B 1 84 ? 9.461 8.43 3.428 1 95.5 84 GLY B CA 1
ATOM 1986 C C . GLY B 1 84 ? 10.875 7.883 3.352 1 95.5 84 GLY B C 1
ATOM 1987 O O . GLY B 1 84 ? 11.828 8.578 3.703 1 95.5 84 GLY B O 1
ATOM 1988 N N . ILE B 1 85 ? 10.938 6.66 3.018 1 95 85 ILE B N 1
ATOM 1989 C CA . ILE B 1 85 ? 12.227 6.008 2.818 1 95 85 ILE B CA 1
ATOM 1990 C C . ILE B 1 85 ? 12.211 5.227 1.507 1 95 85 ILE B C 1
ATOM 1992 O O . ILE B 1 85 ? 11.141 4.93 0.965 1 95 85 ILE B O 1
ATOM 1996 N N . SER B 1 86 ? 13.406 5.086 1.045 1 90.81 86 SER B N 1
ATOM 1997 C CA . SER B 1 86 ? 13.641 4.145 -0.047 1 90.81 86 SER B CA 1
ATOM 1998 C C . SER B 1 86 ? 14.547 3 0.392 1 90.81 86 SER B C 1
ATOM 2000 O O . SER B 1 86 ? 15.414 3.184 1.246 1 90.81 86 SER B O 1
ATOM 2002 N N . ARG B 1 87 ? 14.25 1.783 0.081 1 90.19 87 ARG B N 1
ATOM 2003 C CA . ARG B 1 87 ? 15.062 0.591 0.28 1 90.19 87 ARG B CA 1
ATOM 2004 C C . ARG B 1 87 ? 15.25 -0.173 -1.027 1 90.19 87 ARG B C 1
ATOM 2006 O O . ARG B 1 87 ? 14.594 -1.193 -1.253 1 90.19 87 ARG B O 1
ATOM 2013 N N . ASP B 1 88 ? 16.156 0.259 -1.838 1 90.94 88 ASP B N 1
ATOM 2014 C CA . ASP B 1 88 ? 16.328 -0.326 -3.166 1 90.94 88 ASP B CA 1
ATOM 2015 C C . ASP B 1 88 ? 16.828 -1.762 -3.074 1 90.94 88 ASP B C 1
ATOM 2017 O O . ASP B 1 88 ? 17.703 -2.068 -2.248 1 90.94 88 ASP B O 1
ATOM 2021 N N . GLY B 1 89 ? 16.266 -2.602 -3.793 1 95.69 89 GLY B N 1
ATOM 2022 C CA . GLY B 1 89 ? 16.609 -4.008 -3.912 1 95.69 89 GLY B CA 1
ATOM 2023 C C . GLY B 1 89 ? 15.625 -4.793 -4.754 1 95.69 89 GLY B C 1
ATOM 2024 O O . GLY B 1 89 ? 14.422 -4.504 -4.742 1 95.69 89 GLY B O 1
ATOM 2025 N N . LEU B 1 90 ? 16.234 -5.75 -5.488 1 97.56 90 LEU B N 1
ATOM 2026 C CA . LEU B 1 90 ? 15.312 -6.641 -6.195 1 97.56 90 LEU B CA 1
ATOM 2027 C C . LEU B 1 90 ? 14.367 -7.332 -5.227 1 97.56 90 LEU B C 1
ATOM 2029 O O . LEU B 1 90 ? 14.766 -7.699 -4.117 1 97.56 90 LEU B O 1
ATOM 2033 N N . LEU B 1 91 ? 13.117 -7.539 -5.656 1 98.25 91 LEU B N 1
ATOM 2034 C CA . LEU B 1 91 ? 12.117 -8.156 -4.789 1 98.25 91 LEU B CA 1
ATOM 2035 C C . LEU B 1 91 ? 12.625 -9.484 -4.242 1 98.25 91 LEU B C 1
ATOM 2037 O O . LEU B 1 91 ? 12.453 -9.781 -3.057 1 98.25 91 LEU B O 1
ATOM 2041 N N . LEU B 1 92 ? 13.312 -10.195 -5.078 1 96.69 92 LEU B N 1
ATOM 2042 C CA . LEU B 1 92 ? 13.812 -11.516 -4.723 1 96.69 92 LEU B CA 1
ATOM 2043 C C . LEU B 1 92 ? 14.711 -11.445 -3.49 1 96.69 92 LEU B C 1
ATOM 2045 O O . LEU B 1 92 ? 14.75 -12.383 -2.691 1 96.69 92 LEU B O 1
ATOM 2049 N N . ARG B 1 93 ? 15.289 -10.352 -3.303 1 96.38 93 ARG B N 1
ATOM 2050 C CA . ARG B 1 93 ? 16.312 -10.234 -2.266 1 96.38 93 ARG B CA 1
ATOM 2051 C C . ARG B 1 93 ? 15.805 -9.406 -1.091 1 96.38 93 ARG B C 1
ATOM 2053 O O . ARG B 1 93 ? 16.5 -9.258 -0.081 1 96.38 93 ARG B O 1
ATOM 2060 N N . MET B 1 94 ? 14.664 -8.867 -1.188 1 96.88 94 MET B N 1
ATOM 2061 C CA . MET B 1 94 ? 14.148 -8.031 -0.116 1 96.88 94 MET B CA 1
ATOM 2062 C C . MET B 1 94 ? 13.688 -8.875 1.067 1 96.88 94 MET B C 1
ATOM 2064 O O . MET B 1 94 ? 13.031 -9.898 0.885 1 96.88 94 MET B O 1
ATOM 2068 N N . LYS B 1 95 ? 14.117 -8.438 2.215 1 96.19 95 LYS B N 1
ATOM 2069 C CA . LYS B 1 95 ? 13.648 -9.086 3.434 1 96.19 95 LYS B CA 1
ATOM 2070 C C . LYS B 1 95 ? 12.227 -8.648 3.773 1 96.19 95 LYS B C 1
ATOM 2072 O O . LYS B 1 95 ? 11.859 -7.488 3.557 1 96.19 95 LYS B O 1
ATOM 2077 N N . SER B 1 96 ? 11.469 -9.523 4.418 1 96.19 96 SER B N 1
ATOM 2078 C CA . SER B 1 96 ? 10.078 -9.234 4.785 1 96.19 96 SER B CA 1
ATOM 2079 C C . SER B 1 96 ? 9.992 -8.031 5.719 1 96.19 96 SER B C 1
ATOM 2081 O O . SER B 1 96 ? 9.102 -7.195 5.578 1 96.19 96 SER B O 1
ATOM 2083 N N . ASP B 1 97 ? 10.906 -7.957 6.652 1 96.12 97 ASP B N 1
ATOM 2084 C CA . ASP B 1 97 ? 10.906 -6.844 7.598 1 96.12 97 ASP B CA 1
ATOM 2085 C C . ASP B 1 97 ? 11.117 -5.512 6.883 1 96.12 97 ASP B C 1
ATOM 2087 O O . ASP B 1 97 ? 10.562 -4.488 7.285 1 96.12 97 ASP B O 1
ATOM 2091 N N . ASP B 1 98 ? 11.93 -5.539 5.855 1 96.94 98 ASP B N 1
ATOM 2092 C CA . ASP B 1 98 ? 12.18 -4.324 5.078 1 96.94 98 ASP B CA 1
ATOM 2093 C C . ASP B 1 98 ? 10.938 -3.92 4.281 1 96.94 98 ASP B C 1
ATOM 2095 O O . ASP B 1 98 ? 10.625 -2.732 4.176 1 96.94 98 ASP B O 1
ATOM 2099 N N . ILE B 1 99 ? 10.273 -4.879 3.768 1 97.94 99 ILE B N 1
ATOM 2100 C CA . ILE B 1 99 ? 9.039 -4.637 3.031 1 97.94 99 ILE B CA 1
ATOM 2101 C C . ILE B 1 99 ? 8.016 -3.959 3.943 1 97.94 99 ILE B C 1
ATOM 2103 O O . ILE B 1 99 ? 7.465 -2.916 3.596 1 97.94 99 ILE B O 1
ATOM 2107 N N . MET B 1 100 ? 7.891 -4.523 5.094 1 97.44 100 MET B N 1
ATOM 2108 C CA . MET B 1 100 ? 6.902 -4.008 6.035 1 97.44 100 MET B CA 1
ATOM 2109 C C . MET B 1 100 ? 7.293 -2.619 6.527 1 97.44 100 MET B C 1
ATOM 2111 O O . MET B 1 100 ? 6.434 -1.745 6.668 1 97.44 100 MET B O 1
ATOM 2115 N N . ALA B 1 101 ? 8.539 -2.496 6.84 1 97.38 101 ALA B N 1
ATOM 2116 C CA . ALA B 1 101 ? 9.008 -1.201 7.324 1 97.38 101 ALA B CA 1
ATOM 2117 C C . ALA B 1 101 ? 8.766 -0.105 6.289 1 97.38 101 ALA B C 1
ATOM 2119 O O . ALA B 1 101 ? 8.289 0.981 6.629 1 97.38 101 ALA B O 1
ATOM 2120 N N . LEU B 1 102 ? 9.062 -0.408 5.055 1 98.19 102 LEU B N 1
ATOM 2121 C CA . LEU B 1 102 ? 8.906 0.558 3.975 1 98.19 102 LEU B CA 1
ATOM 2122 C C . LEU B 1 102 ? 7.438 0.94 3.797 1 98.19 102 LEU B C 1
ATOM 2124 O O . LEU B 1 102 ? 7.102 2.125 3.736 1 98.19 102 LEU B O 1
ATOM 2128 N N . LEU B 1 103 ? 6.527 -0.013 3.789 1 98.56 103 LEU B N 1
ATOM 2129 C CA . LEU B 1 103 ? 5.105 0.261 3.619 1 98.56 103 LEU B CA 1
ATOM 2130 C C . LEU B 1 103 ? 4.543 0.988 4.836 1 98.56 103 LEU B C 1
ATOM 2132 O O . LEU B 1 103 ? 3.67 1.85 4.703 1 98.56 103 LEU B O 1
ATOM 2136 N N . SER B 1 104 ? 5.047 0.621 5.977 1 98.38 104 SER B N 1
ATOM 2137 C CA . SER B 1 104 ? 4.594 1.237 7.219 1 98.38 104 SER B CA 1
ATOM 2138 C C . SER B 1 104 ? 4.906 2.73 7.242 1 98.38 104 SER B C 1
ATOM 2140 O O . SER B 1 104 ? 4.07 3.539 7.645 1 98.38 104 SER B O 1
ATOM 2142 N N . ILE B 1 105 ? 6.047 3.051 6.781 1 98.5 105 ILE B N 1
ATOM 2143 C CA . ILE B 1 105 ? 6.488 4.441 6.82 1 98.5 105 ILE B CA 1
ATOM 2144 C C . ILE B 1 105 ? 5.879 5.211 5.648 1 98.5 105 ILE B C 1
ATOM 2146 O O . ILE B 1 105 ? 5.23 6.238 5.844 1 98.5 105 ILE B O 1
ATOM 2150 N N . ASN B 1 106 ? 5.988 4.695 4.438 1 98.56 106 ASN B N 1
ATOM 2151 C CA . ASN B 1 106 ? 5.664 5.438 3.225 1 98.56 106 ASN B CA 1
ATOM 2152 C C . ASN B 1 106 ? 4.156 5.504 2.994 1 98.56 106 ASN B C 1
ATOM 2154 O O . ASN B 1 106 ? 3.656 6.445 2.375 1 98.56 106 ASN B O 1
ATOM 2158 N N . LEU B 1 107 ? 3.447 4.488 3.455 1 98.81 107 LEU B N 1
ATOM 2159 C CA . LEU B 1 107 ? 2.035 4.395 3.102 1 98.81 107 LEU B CA 1
ATOM 2160 C C . LEU B 1 107 ? 1.157 4.488 4.348 1 98.81 107 LEU B C 1
ATOM 2162 O O . LEU B 1 107 ? 0.4 5.449 4.504 1 98.81 107 LEU B O 1
ATOM 2166 N N . VAL B 1 108 ? 1.391 3.598 5.297 1 98.81 108 VAL B N 1
ATOM 2167 C CA . VAL B 1 108 ? 0.541 3.559 6.48 1 98.81 108 VAL B CA 1
ATOM 2168 C C . VAL B 1 108 ? 0.721 4.84 7.289 1 98.81 108 VAL B C 1
ATOM 2170 O O . VAL B 1 108 ? -0.249 5.395 7.812 1 98.81 108 VAL B O 1
ATOM 2173 N N . GLY B 1 109 ? 1.964 5.281 7.387 1 98.75 109 GLY B N 1
ATOM 2174 C CA . GLY B 1 109 ? 2.23 6.531 8.086 1 98.75 109 GLY B CA 1
ATOM 2175 C C . GLY B 1 109 ? 1.428 7.699 7.543 1 98.75 109 GLY B C 1
ATOM 2176 O O . GLY B 1 109 ? 0.794 8.43 8.305 1 98.75 109 GLY B O 1
ATOM 2177 N N . SER B 1 110 ? 1.396 7.844 6.211 1 98.81 110 SER B N 1
ATOM 2178 C CA . SER B 1 110 ? 0.65 8.93 5.582 1 98.81 110 SER B CA 1
ATOM 2179 C C . SER B 1 110 ? -0.852 8.758 5.777 1 98.81 110 SER B C 1
ATOM 2181 O O . SER B 1 110 ? -1.575 9.734 5.98 1 98.81 110 SER B O 1
ATOM 2183 N N . ILE B 1 111 ? -1.34 7.531 5.715 1 98.88 111 ILE B N 1
ATOM 2184 C CA . ILE B 1 111 ? -2.756 7.258 5.938 1 98.88 111 ILE B CA 1
ATOM 2185 C C . ILE B 1 111 ? -3.15 7.703 7.344 1 98.88 111 ILE B C 1
ATOM 2187 O O . ILE B 1 111 ? -4.16 8.383 7.527 1 98.88 111 ILE B O 1
ATOM 2191 N N . GLN B 1 112 ? -2.309 7.359 8.273 1 98.75 112 GLN B N 1
ATOM 2192 C CA . GLN B 1 112 ? -2.621 7.66 9.672 1 98.75 112 GLN B CA 1
ATOM 2193 C C . GLN B 1 112 ? -2.518 9.156 9.945 1 98.75 112 GLN B C 1
ATOM 2195 O O . GLN B 1 112 ? -3.32 9.711 10.703 1 98.75 112 GLN B O 1
ATOM 2200 N N . THR B 1 113 ? -1.508 9.805 9.383 1 98.81 113 THR B N 1
ATOM 2201 C CA . THR B 1 113 ? -1.398 11.25 9.555 1 98.81 113 THR B CA 1
ATOM 2202 C C . THR B 1 113 ? -2.607 11.961 8.945 1 98.81 113 THR B C 1
ATOM 2204 O O . THR B 1 113 ? -3.145 12.898 9.539 1 98.81 113 THR B O 1
ATOM 2207 N N . CYS B 1 114 ? -3.051 11.508 7.785 1 98.81 114 CYS B N 1
ATOM 2208 C CA . CYS B 1 114 ? -4.242 12.078 7.16 1 98.81 114 CYS B CA 1
ATOM 2209 C C . CYS B 1 114 ? -5.465 11.891 8.047 1 98.81 114 CYS B C 1
ATOM 2211 O O . CYS B 1 114 ? -6.289 12.797 8.18 1 98.81 114 CYS B O 1
ATOM 2213 N N . LYS B 1 115 ? -5.586 10.711 8.633 1 98.62 115 LYS B N 1
ATOM 2214 C CA . LYS B 1 115 ? -6.738 10.398 9.469 1 98.62 115 LYS B CA 1
ATOM 2215 C C . LYS B 1 115 ? -6.848 11.367 10.641 1 98.62 115 LYS B C 1
ATOM 2217 O O . LYS B 1 115 ? -7.922 11.914 10.906 1 98.62 115 LYS B O 1
ATOM 2222 N N . VAL B 1 116 ? -5.73 11.602 11.273 1 98.19 116 VAL B N 1
ATOM 2223 C CA . VAL B 1 116 ? -5.73 12.516 12.406 1 98.19 116 VAL B CA 1
ATOM 2224 C C . VAL B 1 116 ? -5.996 13.938 11.922 1 98.19 116 VAL B C 1
ATOM 2226 O O . VAL B 1 116 ? -6.785 14.664 12.531 1 98.19 116 VAL B O 1
ATOM 2229 N N . ALA B 1 117 ? -5.387 14.328 10.82 1 98.31 117 ALA B N 1
ATOM 2230 C CA . ALA B 1 117 ? -5.508 15.688 10.305 1 98.31 117 ALA B CA 1
ATOM 2231 C C . ALA B 1 117 ? -6.953 16 9.93 1 98.31 117 ALA B C 1
ATOM 2233 O O . ALA B 1 117 ? -7.477 17.062 10.289 1 98.31 117 ALA B O 1
ATOM 2234 N N . ILE B 1 118 ? -7.605 15.055 9.227 1 97.88 118 ILE B N 1
ATOM 2235 C CA . ILE B 1 118 ? -8.945 15.367 8.75 1 97.88 118 ILE B CA 1
ATOM 2236 C C . ILE B 1 118 ? -9.914 15.438 9.93 1 97.88 118 ILE B C 1
ATOM 2238 O O . ILE B 1 118 ? -10.883 16.203 9.898 1 97.88 118 ILE B O 1
ATOM 2242 N N . ARG B 1 119 ? -9.625 14.625 10.969 1 95.88 119 ARG B N 1
ATOM 2243 C CA . ARG B 1 119 ? -10.453 14.711 12.164 1 95.88 119 ARG B CA 1
ATOM 2244 C C . ARG B 1 119 ? -10.422 16.125 12.75 1 95.88 119 ARG B C 1
ATOM 2246 O O . ARG B 1 119 ? -11.469 16.703 13.023 1 95.88 119 ARG B O 1
ATOM 2253 N N . ASN B 1 120 ? -9.234 16.594 12.844 1 94.62 120 ASN B N 1
ATOM 2254 C CA . ASN B 1 120 ? -9.039 17.922 13.383 1 94.62 120 ASN B CA 1
ATOM 2255 C C . ASN B 1 120 ? -9.656 18.984 12.477 1 94.62 120 ASN B C 1
ATOM 2257 O O . ASN B 1 120 ? -10.297 19.922 12.961 1 94.62 120 ASN B O 1
ATOM 2261 N N . MET B 1 121 ? -9.484 18.875 11.211 1 96.31 121 MET B N 1
ATOM 2262 C CA . MET B 1 121 ? -9.961 19.859 10.242 1 96.31 121 MET B CA 1
ATOM 2263 C C . MET B 1 121 ? -11.484 19.906 10.211 1 96.31 121 MET B C 1
ATOM 2265 O O . MET B 1 121 ? -12.078 20.969 10.078 1 96.31 121 MET B O 1
ATOM 2269 N N . ILE B 1 122 ? -12.055 18.734 10.328 1 94.81 122 ILE B N 1
ATOM 2270 C CA . ILE B 1 122 ? -13.508 18.641 10.312 1 94.81 122 ILE B CA 1
ATOM 2271 C C . ILE B 1 122 ? -14.07 19.25 11.602 1 94.81 122 ILE B C 1
ATOM 2273 O O . ILE B 1 122 ? -15.047 20.016 11.562 1 94.81 122 ILE B O 1
ATOM 2277 N N . GLN B 1 123 ? -13.469 18.969 12.672 1 92.25 123 GLN B N 1
ATOM 2278 C CA . GLN B 1 123 ? -13.922 19.453 13.969 1 92.25 123 GLN B CA 1
ATOM 2279 C C . GLN B 1 123 ? -13.836 20.984 14.047 1 92.25 123 GLN B C 1
ATOM 2281 O O . GLN B 1 123 ? -14.703 21.625 14.633 1 92.25 123 GLN B O 1
ATOM 2286 N N . GLN B 1 124 ? -12.922 21.578 13.391 1 90.19 124 GLN B N 1
ATOM 2287 C CA . GLN B 1 124 ? -12.68 23.016 13.469 1 90.19 124 GLN B CA 1
ATOM 2288 C C . GLN B 1 124 ? -13.445 23.766 12.383 1 90.19 124 GLN B C 1
ATOM 2290 O O . GLN B 1 124 ? -13.484 25 12.375 1 90.19 124 GLN B O 1
ATOM 2295 N N . GLN B 1 125 ? -14.086 23.094 11.5 1 79.88 125 GLN B N 1
ATOM 2296 C CA . GLN B 1 125 ? -14.953 23.609 10.453 1 79.88 125 GLN B CA 1
ATOM 2297 C C . GLN B 1 125 ? -14.211 24.594 9.555 1 79.88 125 GLN B C 1
ATOM 2299 O O . GLN B 1 125 ? -14.836 25.438 8.898 1 79.88 125 GLN B O 1
ATOM 2304 N N . GLY B 1 126 ? -12.961 24.578 9.516 1 82.88 126 GLY B N 1
ATOM 2305 C CA . GLY B 1 126 ? -12.195 25.547 8.758 1 82.88 126 GLY B CA 1
ATOM 2306 C C . GLY B 1 126 ? -11.672 25.016 7.445 1 82.88 126 GLY B C 1
ATOM 2307 O O . GLY B 1 126 ? -11.07 25.75 6.66 1 82.88 126 GLY B O 1
ATOM 2308 N N . GLY B 1 127 ? -11.977 23.734 7.184 1 92.62 127 GLY B N 1
ATOM 2309 C CA . GLY B 1 127 ? -11.391 23.156 5.984 1 92.62 127 GLY B CA 1
ATOM 2310 C C . GLY B 1 127 ? -9.898 22.906 6.113 1 92.62 127 GLY B C 1
ATOM 2311 O O . GLY B 1 127 ? -9.344 22.953 7.215 1 92.62 127 GLY B O 1
ATOM 2312 N N . GLY B 1 128 ? -9.336 22.484 5.012 1 97 128 GLY B N 1
ATOM 2313 C CA . GLY B 1 128 ? -7.902 22.219 5.043 1 97 128 GLY B CA 1
ATOM 2314 C C . GLY B 1 128 ? -7.363 21.703 3.723 1 97 128 GLY B C 1
ATOM 2315 O O . GLY B 1 128 ? -8.078 21.672 2.721 1 97 128 GLY B O 1
ATOM 2316 N N . SER B 1 129 ? -6.078 21.547 3.684 1 98.25 129 SER B N 1
ATOM 2317 C CA . SER B 1 129 ? -5.395 21.031 2.506 1 98.25 129 SER B CA 1
ATOM 2318 C C . SER B 1 129 ? -4.32 20.016 2.895 1 98.25 129 SER 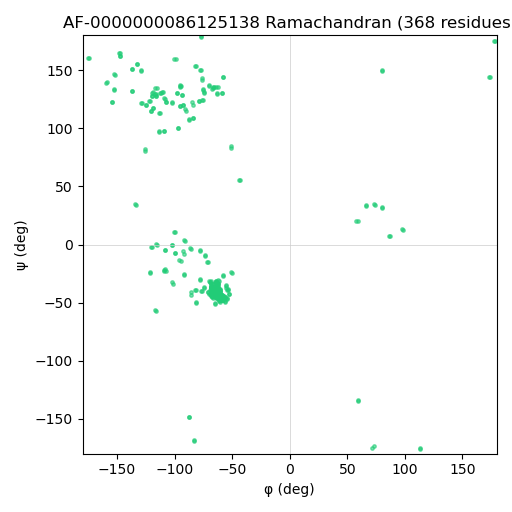B C 1
ATOM 2320 O O . SER B 1 129 ? -3.572 20.234 3.852 1 98.25 129 SER B O 1
ATOM 2322 N N . ILE B 1 130 ? -4.355 18.922 2.211 1 98.69 130 ILE B N 1
ATOM 2323 C CA . ILE B 1 130 ? -3.395 17.859 2.43 1 98.69 130 ILE B CA 1
ATOM 2324 C C . ILE B 1 130 ? -2.596 17.609 1.152 1 98.69 130 ILE B C 1
ATOM 2326 O O . ILE B 1 130 ? -3.168 17.516 0.063 1 98.69 130 ILE B O 1
ATOM 2330 N N . VAL B 1 131 ? -1.277 17.562 1.306 1 98.81 131 VAL B N 1
ATOM 2331 C CA . VAL B 1 131 ? -0.401 17.172 0.204 1 98.81 131 VAL B CA 1
ATOM 2332 C C . VAL B 1 131 ? 0.403 15.938 0.589 1 98.81 131 VAL B C 1
ATOM 2334 O O . VAL B 1 131 ? 1.18 15.961 1.547 1 98.81 131 VAL B O 1
ATOM 2337 N N . ASN B 1 132 ? 0.157 14.828 -0.102 1 98.62 132 ASN B N 1
ATOM 2338 C CA . ASN B 1 132 ? 0.98 13.625 -0.006 1 98.62 132 ASN B CA 1
ATOM 2339 C C . ASN B 1 132 ? 2.062 13.602 -1.081 1 98.62 132 ASN B C 1
ATOM 2341 O O . ASN B 1 132 ? 1.769 13.742 -2.268 1 98.62 132 ASN B O 1
ATOM 2345 N N . ILE B 1 133 ? 3.297 13.391 -0.66 1 97.81 133 ILE B N 1
ATOM 2346 C CA . ILE B 1 133 ? 4.387 13.383 -1.629 1 97.81 133 ILE B CA 1
ATOM 2347 C C . ILE B 1 133 ? 4.559 11.977 -2.197 1 97.81 133 ILE B C 1
ATOM 2349 O O . ILE B 1 133 ? 5.012 11.07 -1.495 1 97.81 133 ILE B O 1
ATOM 2353 N N . GLY B 1 134 ? 4.152 11.859 -3.447 1 96.19 134 GLY B N 1
ATOM 2354 C CA . GLY B 1 134 ? 4.34 10.617 -4.18 1 96.19 134 GLY B CA 1
ATOM 2355 C C . GLY B 1 134 ? 5.684 10.531 -4.875 1 96.19 134 GLY B C 1
ATOM 2356 O O . GLY B 1 134 ? 6.707 10.922 -4.312 1 96.19 134 GLY B O 1
ATOM 2357 N N . SER B 1 135 ? 5.711 9.859 -5.988 1 92.38 135 SER B N 1
ATOM 2358 C CA . SER B 1 135 ? 6.934 9.68 -6.762 1 92.38 135 SER B CA 1
ATOM 2359 C C . SER B 1 135 ? 6.621 9.32 -8.211 1 92.38 135 SER B C 1
ATOM 2361 O O . SER B 1 135 ? 5.754 8.484 -8.477 1 92.38 135 SER B O 1
ATOM 2363 N N . ILE B 1 136 ? 7.387 9.922 -9.133 1 88.94 136 ILE B N 1
ATOM 2364 C CA . ILE B 1 136 ? 7.273 9.539 -10.539 1 88.94 136 ILE B CA 1
ATOM 2365 C C . ILE B 1 136 ? 7.715 8.086 -10.703 1 88.94 136 ILE B C 1
ATOM 2367 O O . ILE B 1 136 ? 7.156 7.352 -11.531 1 88.94 136 ILE B O 1
ATOM 2371 N N . VAL B 1 137 ? 8.695 7.746 -9.945 1 87.12 137 VAL B N 1
ATOM 2372 C CA . VAL B 1 137 ? 9.188 6.371 -9.992 1 87.12 137 VAL B CA 1
ATOM 2373 C C . VAL B 1 137 ? 8.102 5.422 -9.484 1 87.12 137 VAL B C 1
ATOM 2375 O O . VAL B 1 137 ? 7.969 4.301 -9.992 1 87.12 137 VAL B O 1
ATOM 2378 N N . GLY B 1 138 ? 7.336 5.887 -8.586 1 85.12 138 GLY B N 1
ATOM 2379 C CA . GLY B 1 138 ? 6.195 5.105 -8.133 1 85.12 138 GLY B CA 1
ATOM 2380 C C . GLY B 1 138 ? 5.18 4.84 -9.227 1 85.12 138 GLY B C 1
ATOM 2381 O O . GLY B 1 138 ? 4.645 3.732 -9.328 1 85.12 138 GLY B O 1
ATOM 2382 N N . HIS B 1 139 ? 5.074 5.809 -10.078 1 86.94 139 HIS B N 1
ATOM 2383 C CA . HIS B 1 139 ? 4.082 5.734 -11.141 1 86.94 139 HIS B CA 1
ATOM 2384 C C . HIS B 1 139 ? 4.586 4.891 -12.305 1 86.94 139 HIS B C 1
ATOM 2386 O O . HIS B 1 139 ? 3.854 4.043 -12.828 1 86.94 139 HIS B O 1
ATOM 2392 N N . LYS B 1 140 ? 5.781 5.043 -12.586 1 92.94 140 LYS B N 1
ATOM 2393 C CA . LYS B 1 140 ? 6.332 4.395 -13.773 1 92.94 140 LYS B CA 1
ATOM 2394 C C . LYS B 1 140 ? 6.902 3.02 -13.43 1 92.94 140 LYS B C 1
ATOM 2396 O O . LYS B 1 140 ? 6.977 2.143 -14.297 1 92.94 140 LYS B O 1
ATOM 2401 N N . GLY B 1 141 ? 7.281 2.875 -12.227 1 95.06 141 GLY B N 1
ATOM 2402 C CA . GLY B 1 141 ? 8.031 1.694 -11.82 1 95.06 141 GLY B CA 1
ATOM 2403 C C . GLY B 1 141 ? 9.5 1.775 -12.18 1 95.06 141 GLY B C 1
ATOM 2404 O O . GLY B 1 141 ? 9.875 2.434 -13.148 1 95.06 141 GLY B O 1
ATOM 2405 N N . ASN B 1 142 ? 10.258 1.108 -11.32 1 95.31 142 ASN B N 1
ATOM 2406 C CA . ASN B 1 142 ? 11.695 1.047 -11.539 1 95.31 142 ASN B CA 1
ATOM 2407 C C . ASN B 1 142 ? 12.297 -0.227 -10.953 1 95.31 142 ASN B C 1
ATOM 2409 O O . ASN B 1 142 ? 11.852 -0.708 -9.914 1 95.31 142 ASN B O 1
ATOM 2413 N N . ILE B 1 143 ? 13.344 -0.708 -11.68 1 96.62 143 ILE B N 1
ATOM 2414 C CA . ILE B 1 143 ? 14.016 -1.909 -11.203 1 96.62 143 ILE B CA 1
ATOM 2415 C C . ILE B 1 143 ? 14.555 -1.677 -9.797 1 96.62 143 ILE B C 1
ATOM 2417 O O . ILE B 1 143 ? 15.195 -0.659 -9.531 1 96.62 143 ILE B O 1
ATOM 2421 N N . GLY B 1 144 ? 14.258 -2.576 -8.938 1 97 144 GLY B N 1
ATOM 2422 C CA . GLY B 1 144 ? 14.781 -2.5 -7.582 1 97 144 GLY B CA 1
ATOM 2423 C C . GLY B 1 144 ? 13.922 -1.666 -6.652 1 97 144 GLY B C 1
ATOM 2424 O O . GLY B 1 144 ? 14.289 -1.429 -5.5 1 97 144 GLY B O 1
ATOM 2425 N N . GL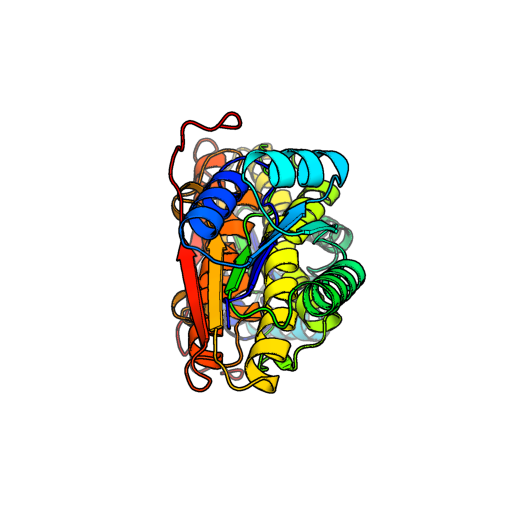N B 1 145 ? 12.742 -1.244 -7.141 1 97.69 145 GLN B N 1
ATOM 2426 C CA . GLN B 1 145 ? 11.891 -0.353 -6.352 1 97.69 145 GLN B CA 1
ATOM 2427 C C . GLN B 1 145 ? 10.445 -0.82 -6.363 1 97.69 145 GLN B C 1
ATOM 2429 O O . GLN B 1 145 ? 9.523 -0 -6.398 1 97.69 145 GLN B O 1
ATOM 2434 N N . SER B 1 146 ? 10.234 -2.131 -6.391 1 98.38 146 SER B N 1
ATOM 2435 C CA . SER B 1 146 ? 8.875 -2.65 -6.48 1 98.38 146 SER B CA 1
ATOM 2436 C C . SER B 1 146 ? 8.055 -2.27 -5.25 1 98.38 146 SER B C 1
ATOM 2438 O O . SER B 1 146 ? 6.945 -1.751 -5.375 1 98.38 146 SER B O 1
ATOM 2440 N N . VAL B 1 147 ? 8.664 -2.424 -4.043 1 98.5 147 VAL B N 1
ATOM 2441 C CA . VAL B 1 147 ? 7.922 -2.117 -2.822 1 98.5 147 VAL B CA 1
ATOM 2442 C C . VAL B 1 147 ? 7.805 -0.603 -2.656 1 98.5 147 VAL B C 1
ATOM 2444 O O . VAL B 1 147 ? 6.766 -0.1 -2.223 1 98.5 147 VAL B O 1
ATOM 2447 N N . TYR B 1 148 ? 8.805 0.141 -3.012 1 98.06 148 TYR B N 1
ATOM 2448 C CA . TYR B 1 148 ? 8.734 1.598 -3.012 1 98.06 148 TYR B CA 1
ATOM 2449 C C . TYR B 1 148 ? 7.617 2.092 -3.92 1 98.06 148 TYR B C 1
ATOM 2451 O O . TYR B 1 148 ? 6.805 2.93 -3.518 1 98.06 148 TYR B O 1
ATOM 2459 N N . SER B 1 149 ? 7.562 1.519 -5.148 1 98.25 149 SER B N 1
ATOM 2460 C CA . SER B 1 149 ? 6.523 1.888 -6.105 1 98.25 149 SER B CA 1
ATOM 2461 C C . SER B 1 149 ? 5.137 1.541 -5.574 1 98.25 149 SER B C 1
ATOM 2463 O O . SER B 1 149 ? 4.18 2.293 -5.777 1 98.25 149 SER B O 1
ATOM 2465 N N . ALA B 1 150 ? 5.07 0.422 -4.902 1 98.62 150 ALA B N 1
ATOM 2466 C CA . ALA B 1 150 ? 3.809 0.051 -4.266 1 98.62 150 ALA B CA 1
ATOM 2467 C C . ALA B 1 150 ? 3.359 1.12 -3.275 1 98.62 150 ALA B C 1
ATOM 2469 O O . ALA B 1 150 ? 2.199 1.538 -3.287 1 98.62 150 ALA B O 1
ATOM 2470 N N . SER B 1 151 ? 4.262 1.575 -2.439 1 98.5 151 SER B N 1
ATOM 2471 C CA . SER B 1 151 ? 3.936 2.531 -1.388 1 98.5 151 SER B CA 1
ATOM 2472 C C . SER B 1 151 ? 3.514 3.875 -1.972 1 98.5 151 SER B C 1
ATOM 2474 O O . SER B 1 151 ? 2.5 4.445 -1.561 1 98.5 151 SER B O 1
ATOM 2476 N N . LYS B 1 152 ? 4.234 4.316 -2.943 1 98.25 152 LYS B N 1
ATOM 2477 C CA . LYS B 1 152 ? 3.994 5.652 -3.488 1 98.25 152 LYS B CA 1
ATOM 2478 C C . LYS B 1 152 ? 2.762 5.664 -4.387 1 98.25 152 LYS B C 1
ATOM 2480 O O . LYS B 1 152 ? 2.002 6.637 -4.391 1 98.25 152 LYS B O 1
ATOM 2485 N N . GLU B 1 153 ? 2.574 4.641 -5.184 1 98 153 GLU B N 1
ATOM 2486 C CA . GLU B 1 153 ? 1.356 4.547 -5.98 1 98 153 GLU B CA 1
ATOM 2487 C C . GLU B 1 153 ? 0.136 4.301 -5.098 1 98 153 GLU B C 1
ATOM 2489 O O . GLU B 1 153 ? -0.963 4.762 -5.406 1 98 153 GLU B O 1
ATOM 2494 N N . GLY B 1 154 ? 0.371 3.541 -4.023 1 98.5 154 GLY B N 1
ATOM 2495 C CA . GLY B 1 154 ? -0.692 3.406 -3.039 1 98.5 154 GLY B CA 1
ATOM 2496 C C . GLY B 1 154 ? -1.192 4.738 -2.516 1 98.5 154 GLY B C 1
ATOM 2497 O O . GLY B 1 154 ? -2.395 4.918 -2.309 1 98.5 154 GLY B O 1
ATOM 2498 N N . LEU B 1 155 ? -0.309 5.676 -2.377 1 98.38 155 LEU B N 1
ATOM 2499 C CA . LEU B 1 155 ? -0.684 7.016 -1.931 1 98.38 155 LEU B CA 1
ATOM 2500 C C . LEU B 1 155 ? -1.609 7.684 -2.939 1 98.38 155 LEU B C 1
ATOM 2502 O O . LEU B 1 155 ? -2.5 8.445 -2.559 1 98.38 155 LEU B O 1
ATOM 2506 N N . VAL B 1 156 ? -1.364 7.402 -4.176 1 98.06 156 VAL B N 1
ATOM 2507 C CA . VAL B 1 156 ? -2.184 8.008 -5.223 1 98.06 156 VAL B CA 1
ATOM 2508 C C . VAL B 1 156 ? -3.621 7.508 -5.105 1 98.06 156 VAL B C 1
ATOM 2510 O O . VAL B 1 156 ? -4.559 8.305 -5.039 1 98.06 156 VAL B O 1
ATOM 2513 N N . GLY B 1 157 ? -3.799 6.215 -5.023 1 98.19 157 GLY B N 1
ATOM 2514 C CA . GLY B 1 157 ? -5.133 5.66 -4.863 1 98.19 157 GLY B CA 1
ATOM 2515 C C . GLY B 1 157 ? -5.812 6.109 -3.582 1 98.19 157 GLY B C 1
ATOM 2516 O O . GLY B 1 157 ? -6.988 6.477 -3.594 1 98.19 157 GLY B O 1
ATOM 2517 N N . PHE B 1 158 ? -5.055 6.113 -2.545 1 98.75 158 PHE B N 1
ATOM 2518 C CA . PHE B 1 158 ? -5.539 6.582 -1.251 1 98.75 158 PHE B CA 1
A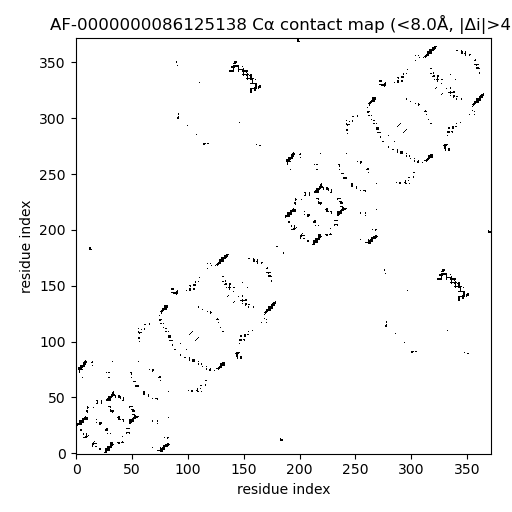TOM 2519 C C . PHE B 1 158 ? -6.062 8.008 -1.353 1 98.75 158 PHE B C 1
ATOM 2521 O O . PHE B 1 158 ? -7.191 8.289 -0.944 1 98.75 158 PHE B O 1
ATOM 2528 N N . SER B 1 159 ? -5.266 8.852 -1.96 1 98.75 159 SER B N 1
ATOM 2529 C CA . SER B 1 159 ? -5.539 10.281 -1.988 1 98.75 159 SER B CA 1
ATOM 2530 C C . SER B 1 159 ? -6.766 10.594 -2.842 1 98.75 159 SER B C 1
ATOM 2532 O O . SER B 1 159 ? -7.562 11.469 -2.494 1 98.75 159 SER B O 1
ATOM 2534 N N . LYS B 1 160 ? -6.867 9.914 -3.953 1 98.44 160 LYS B N 1
ATOM 2535 C CA . LYS B 1 160 ? -8.031 10.125 -4.805 1 98.44 160 LYS B CA 1
ATOM 2536 C C . LYS B 1 160 ? -9.328 9.797 -4.055 1 98.44 160 LYS B C 1
ATOM 2538 O O . LYS B 1 160 ? -10.297 10.547 -4.137 1 98.44 160 LYS B O 1
ATOM 2543 N N . SER B 1 161 ? -9.344 8.695 -3.34 1 98.5 161 SER B N 1
ATOM 2544 C CA . SER B 1 161 ? -10.531 8.305 -2.578 1 98.5 161 SER B CA 1
ATOM 2545 C C . SER B 1 161 ? -10.773 9.25 -1.412 1 98.5 161 SER B C 1
ATOM 2547 O O . SER B 1 161 ? -11.914 9.672 -1.176 1 98.5 161 SER B O 1
ATOM 2549 N N . LEU B 1 162 ? -9.734 9.594 -0.73 1 98.69 162 LEU B N 1
ATOM 2550 C CA . LEU B 1 162 ? -9.883 10.477 0.425 1 98.69 162 LEU B CA 1
ATOM 2551 C C . LEU B 1 162 ? -10.422 11.836 0.006 1 98.69 162 LEU B C 1
ATOM 2553 O O . LEU B 1 162 ? -11.242 12.43 0.708 1 98.69 162 LEU B O 1
ATOM 2557 N N . ALA B 1 163 ? -9.898 12.352 -1.128 1 98.62 163 ALA B N 1
ATOM 2558 C CA . ALA B 1 163 ? -10.375 13.633 -1.643 1 98.62 163 ALA B CA 1
ATOM 2559 C C . ALA B 1 163 ? -11.898 13.633 -1.789 1 98.62 163 ALA B C 1
ATOM 2561 O O . ALA B 1 163 ? -12.562 14.602 -1.417 1 98.62 163 ALA B O 1
ATOM 2562 N N . LYS B 1 164 ? -12.422 12.547 -2.295 1 98.12 164 LYS B N 1
ATOM 2563 C CA . LYS B 1 164 ? -13.867 12.438 -2.467 1 98.12 164 LYS B CA 1
ATOM 2564 C C . LYS B 1 164 ? -14.578 12.398 -1.117 1 98.12 164 LYS B C 1
ATOM 2566 O O . LYS B 1 164 ? -15.648 12.992 -0.96 1 98.12 164 LYS B O 1
ATOM 2571 N N . GLU B 1 165 ? -14 11.82 -0.112 1 97.44 165 GLU B N 1
ATOM 2572 C CA . GLU B 1 165 ? -14.609 11.664 1.208 1 97.44 165 GLU B CA 1
ATOM 2573 C C . GLU B 1 165 ? -14.742 13.008 1.915 1 97.44 165 GLU B C 1
ATOM 2575 O O . GLU B 1 165 ? -15.703 13.234 2.654 1 97.44 165 GLU B O 1
ATOM 2580 N N . VAL B 1 166 ? -13.773 13.891 1.615 1 97.88 166 VAL B N 1
ATOM 2581 C CA . VAL B 1 166 ? -13.695 15.031 2.521 1 97.88 166 VAL B CA 1
ATOM 2582 C C . VAL B 1 166 ? -14.023 16.312 1.765 1 97.88 166 VAL B C 1
ATOM 2584 O O . VAL B 1 166 ? -14.023 17.406 2.348 1 97.88 166 VAL B O 1
ATOM 2587 N N . ALA B 1 167 ? -14.305 16.188 0.499 1 97.19 167 ALA B N 1
ATOM 2588 C CA . ALA B 1 167 ? -14.57 17.359 -0.348 1 97.19 167 ALA B CA 1
ATOM 2589 C C . ALA B 1 167 ? -15.688 18.219 0.237 1 97.19 167 ALA B C 1
ATOM 2591 O O . ALA B 1 167 ? -15.594 19.453 0.233 1 97.19 167 ALA B O 1
ATOM 2592 N N . LYS B 1 168 ? -16.656 17.625 0.782 1 96 168 LYS B N 1
ATOM 2593 C CA . LYS B 1 168 ? -17.828 18.344 1.289 1 96 168 LYS B CA 1
ATOM 2594 C C . LYS B 1 168 ? -17.469 19.125 2.559 1 96 168 LYS B C 1
ATOM 2596 O O . LYS B 1 168 ? -18.234 19.984 2.994 1 96 168 LYS B O 1
ATOM 2601 N N . ARG B 1 169 ? -16.391 18.828 3.139 1 96.38 169 ARG B N 1
ATOM 2602 C CA . ARG B 1 169 ? -15.953 19.516 4.344 1 96.38 169 ARG B CA 1
ATOM 2603 C C . ARG B 1 169 ? -14.891 20.562 4.02 1 96.38 169 ARG B C 1
ATOM 2605 O O . ARG B 1 169 ? -14.148 20.984 4.902 1 96.38 169 ARG B O 1
ATOM 2612 N N . ASN B 1 170 ? -14.719 20.828 2.746 1 97.19 170 ASN B N 1
ATOM 2613 C CA . ASN B 1 170 ? -13.789 21.844 2.256 1 97.19 170 ASN B CA 1
ATOM 2614 C C . ASN B 1 170 ? -12.344 21.469 2.555 1 97.19 170 ASN B C 1
ATOM 2616 O O . ASN B 1 170 ? -11.547 22.328 2.953 1 97.19 170 ASN B O 1
ATOM 2620 N N . ILE B 1 171 ? -12.078 20.188 2.514 1 98.19 171 ILE B N 1
ATOM 2621 C CA . ILE B 1 171 ? -10.711 19.688 2.643 1 98.19 171 ILE B CA 1
ATOM 2622 C C . ILE B 1 171 ? -10.219 19.172 1.29 1 98.19 171 ILE B C 1
ATOM 2624 O O . ILE B 1 171 ? -10.867 18.328 0.663 1 98.19 171 ILE B O 1
ATOM 2628 N N . ARG B 1 172 ? -9.117 19.719 0.79 1 98.5 172 ARG B N 1
ATOM 2629 C CA . ARG B 1 172 ? -8.5 19.281 -0.454 1 98.5 172 ARG B CA 1
ATOM 2630 C C . ARG B 1 172 ? -7.395 18.266 -0.181 1 98.5 172 ARG B C 1
ATOM 2632 O O . ARG B 1 172 ? -6.629 18.406 0.775 1 98.5 172 ARG B O 1
ATOM 2639 N N . VAL B 1 173 ? -7.324 17.188 -0.969 1 98.69 173 VAL B N 1
ATOM 2640 C CA . VAL B 1 173 ? -6.277 16.188 -0.877 1 98.69 173 VAL B CA 1
ATOM 2641 C C . VAL B 1 173 ? -5.594 16.016 -2.232 1 98.69 173 VAL B C 1
ATOM 2643 O O . VAL B 1 173 ? -6.246 15.711 -3.232 1 98.69 173 VAL B O 1
ATOM 2646 N N . ASN B 1 174 ? -4.262 16.281 -2.275 1 98.06 174 ASN B N 1
ATOM 2647 C CA . ASN B 1 174 ? -3.492 16.188 -3.512 1 98.06 174 ASN B CA 1
ATOM 2648 C C . ASN B 1 174 ? -2.24 15.328 -3.328 1 98.06 174 ASN B C 1
ATOM 2650 O O . ASN B 1 174 ? -1.742 15.18 -2.211 1 98.06 174 ASN B O 1
ATOM 2654 N N . VAL B 1 175 ? -1.844 14.688 -4.402 1 97.44 175 VAL B N 1
ATOM 2655 C CA . VAL B 1 175 ? -0.549 14.016 -4.469 1 97.44 175 VAL B CA 1
ATOM 2656 C C . VAL B 1 175 ? 0.373 14.758 -5.43 1 97.44 175 VAL B C 1
ATOM 2658 O O . VAL B 1 175 ? -0.034 15.125 -6.535 1 97.44 175 VAL B O 1
ATOM 2661 N N . VAL B 1 176 ? 1.56 15.008 -4.969 1 95.44 176 VAL B N 1
ATOM 2662 C CA . VAL B 1 176 ? 2.6 15.562 -5.836 1 95.44 176 VAL B CA 1
ATOM 2663 C C . VAL B 1 176 ? 3.658 14.492 -6.109 1 95.44 176 VAL B C 1
ATOM 2665 O O . VAL B 1 176 ? 4.176 13.867 -5.18 1 95.44 176 VAL B O 1
ATOM 2668 N N . ALA B 1 177 ? 3.914 14.25 -7.309 1 93 177 ALA B N 1
ATOM 2669 C CA . ALA B 1 177 ? 4.895 13.242 -7.699 1 93 177 ALA B CA 1
ATOM 2670 C C . ALA B 1 177 ? 6.152 13.891 -8.273 1 93 177 ALA B C 1
ATOM 2672 O O . ALA B 1 177 ? 6.211 14.188 -9.469 1 93 177 ALA B O 1
ATOM 2673 N N . PRO B 1 178 ? 7.113 13.992 -7.371 1 86.06 178 PRO B N 1
ATOM 2674 C CA . PRO B 1 178 ? 8.336 14.633 -7.863 1 86.06 178 PRO B CA 1
ATOM 2675 C C . PRO B 1 178 ? 9.172 13.711 -8.75 1 86.06 178 PRO B C 1
ATOM 2677 O O . PRO B 1 178 ? 9.109 12.484 -8.602 1 86.06 178 PRO B O 1
ATOM 2680 N N . GLY B 1 179 ? 9.789 14.148 -9.797 1 75.81 179 GLY B N 1
ATOM 2681 C CA . GLY B 1 179 ? 10.781 13.43 -10.578 1 75.81 179 GLY B CA 1
ATOM 2682 C C . GLY B 1 179 ? 12.18 13.508 -9.992 1 75.81 179 GLY B C 1
ATOM 2683 O O . GLY B 1 179 ? 12.344 13.805 -8.805 1 75.81 179 GLY B O 1
ATOM 2684 N N . LYS B 1 180 ? 13.172 13.047 -10.852 1 59.72 180 LYS B N 1
ATOM 2685 C CA . LYS B 1 180 ? 14.555 13.141 -10.414 1 59.72 180 LYS B CA 1
ATOM 2686 C C . LYS B 1 180 ? 14.883 14.547 -9.922 1 59.72 180 LYS B C 1
ATOM 2688 O O . LYS B 1 180 ? 14.742 15.523 -10.664 1 59.72 180 LYS B O 1
ATOM 2693 N N . VAL B 1 181 ? 14.531 14.773 -8.641 1 53.91 181 VAL B N 1
ATOM 2694 C CA . VAL B 1 181 ? 14.914 16.078 -8.109 1 53.91 181 VAL B CA 1
ATOM 2695 C C . VAL B 1 181 ? 16.359 16.016 -7.59 1 53.91 181 VAL B C 1
ATOM 2697 O O . VAL B 1 181 ? 16.797 14.984 -7.09 1 53.91 181 VAL B O 1
ATOM 2700 N N . GLU B 1 182 ? 17.359 16.812 -8.008 1 42.66 182 GLU B N 1
ATOM 2701 C CA . GLU B 1 182 ? 18.719 16.984 -7.477 1 42.66 182 GLU B CA 1
ATOM 2702 C C . GLU B 1 182 ? 18.703 17.078 -5.957 1 42.66 182 GLU B C 1
ATOM 2704 O O . GLU B 1 182 ? 18.312 18.109 -5.402 1 42.66 182 GLU B O 1
ATOM 2709 N N . SER B 1 183 ? 18.156 16.109 -5.332 1 46 183 SER B N 1
ATOM 2710 C CA . SER B 1 183 ? 18.344 16.188 -3.889 1 46 183 SER B CA 1
ATOM 2711 C C . SER B 1 183 ? 19.469 15.258 -3.441 1 46 183 SER B C 1
ATOM 2713 O O . SER B 1 183 ? 20.016 14.484 -4.242 1 46 183 SER B O 1
ATOM 2715 N N . GLU B 1 184 ? 19.984 15.539 -2.291 1 38.5 184 GLU B N 1
ATOM 2716 C CA . GLU B 1 184 ? 21.094 14.719 -1.805 1 38.5 184 GLU B CA 1
ATOM 2717 C C . GLU B 1 184 ? 20.75 13.234 -1.88 1 38.5 184 GLU B C 1
ATOM 2719 O O . GLU B 1 184 ? 21.641 12.383 -1.82 1 38.5 184 GLU B O 1
ATOM 2724 N N . ILE B 1 185 ? 19.531 13.023 -1.868 1 37 185 ILE B N 1
ATOM 2725 C CA . ILE B 1 185 ? 19.281 11.594 -1.828 1 37 185 ILE B CA 1
ATOM 2726 C C . ILE B 1 185 ? 19.281 11.023 -3.248 1 37 185 ILE B C 1
ATOM 2728 O O . ILE B 1 185 ? 19.531 9.836 -3.449 1 37 185 ILE B O 1
ATOM 2732 N N . THR B 1 186 ? 18.766 11.602 -4.184 1 31.88 186 THR B N 1
ATOM 2733 C CA . THR B 1 186 ? 18.781 11.047 -5.531 1 31.88 186 THR B CA 1
ATOM 2734 C C . THR B 1 186 ? 20.062 11.445 -6.262 1 31.88 186 THR B C 1
ATOM 2736 O O . THR B 1 186 ? 20.641 12.5 -5.988 1 31.88 186 THR B O 1
#

Sequence (372 aa):
MAKVCAVFGGSRGIGKAVSQLLVEKGYKVAVIARNLETAKATTAEVGAHLALSCDVSKENEIQRTFKEVEKNLGSVNYLVNSAGISRDGLLLRMKSDDIMALLSINLVGSIQTCKVAIRNMIQQQGGGSIVNIGSIVGHKGNIGQSVYSASKEGLVGFSKSLAKEVAKRNIRVNVVAPGKVESEITMAKVCAVFGGSRGIGKAVSQLLVEKGYKVAVIARNLETAKATTAEVGAHLALSCDVSKENEIQRTFKEVEKNLGSVNYLVNSAGISRDGLLLRMKSDDIMALLSINLVGSIQTCKVAIRNMIQQQGGGSIVNIGSIVGHKGNIGQSVYSASKEGLVGFSKSLAKEVAKRNIRVNVVAPGKVESEIT

Solvent-accessible surface area (backbone atoms only — not comparable to full-atom values): 17773 Å² total; per-residue (Å²): 131,72,53,21,31,40,26,37,25,14,41,48,65,70,19,27,54,48,49,34,51,41,30,73,70,59,36,43,31,32,22,24,14,65,49,46,68,52,5,41,52,37,19,64,71,51,60,43,71,38,56,39,56,36,51,52,66,35,67,69,41,46,53,52,44,54,51,52,43,34,74,75,72,37,70,53,33,31,40,35,39,45,44,66,73,82,78,79,40,48,68,80,72,53,50,70,67,56,53,50,50,47,35,32,34,39,30,50,15,47,53,51,50,50,37,56,43,50,51,52,17,57,74,66,70,71,18,33,39,36,38,40,57,39,29,40,53,9,69,62,26,35,70,28,29,24,66,52,5,16,20,26,21,11,45,48,10,21,34,45,4,43,24,62,60,32,43,89,56,53,28,48,47,45,71,46,57,55,62,95,52,94,32,96,80,96,132,74,54,22,32,40,26,36,24,14,42,48,65,70,19,27,54,49,50,35,52,41,29,73,72,60,38,43,31,33,22,23,16,65,50,46,67,53,5,42,52,36,20,65,73,51,60,42,73,37,56,38,55,36,51,52,66,34,68,70,41,45,54,50,45,53,52,50,43,32,75,75,72,35,70,53,33,32,41,34,38,46,45,66,73,82,79,78,40,48,66,81,72,53,51,69,68,55,52,49,51,45,36,30,34,38,28,49,15,46,53,52,52,48,38,55,43,51,50,52,16,56,74,66,70,70,17,34,41,36,37,38,58,39,30,40,53,10,68,62,26,35,68,28,28,24,66,53,5,15,21,27,22,11,46,48,10,22,33,46,3,43,25,61,61,32,44,88,57,53,28,48,47,43,71,46,56,55,61,97,53,93,31,93,82,96

pLDDT: mean 94.65, std 11.11, range [31.05, 98.94]

Secondary structure (DSSP, 8-state):
-PPEEEEETTTSHHHHHHHHHHHHTT-EEEEEESSHHHHHHHHHHHT-SEEEE--TT-HHHHHHHHHHHHHHH--EEEEEE---------GGG--HHHHHHHHIIIIIHHHHHHHHHHHHHHHHTS-EEEEEE--HHHHH--TT-HHHHHHHHHHHHHHHHHHHHHGGGTEEEEEE---S---S--/-PPEEEEETTTSHHHHHHHHHHHHTT-EEEEEESSHHHHHHHHHHHT-SEEEE--TT-HHHHHHHHHHHHHHH--EEEEEE---------GGG--HHHHHHHHIIIIIHHHHHHHHHHHHHHHHTS-EEEEEE--HHHHH--TT-HHHHHHHHHHHHHHHHHHHHHGGGTEEEEEE---S---S--

Organism: NCBI:txid247094

Radius of gyration: 21.79 Å; Cα contacts (8 Å, |Δi|>4): 903; chains: 2; bounding box: 43×66×43 Å

Foldseek 3Di:
DAAEEEQEVLLFDPNLVVQLVCVVVPHAYEQ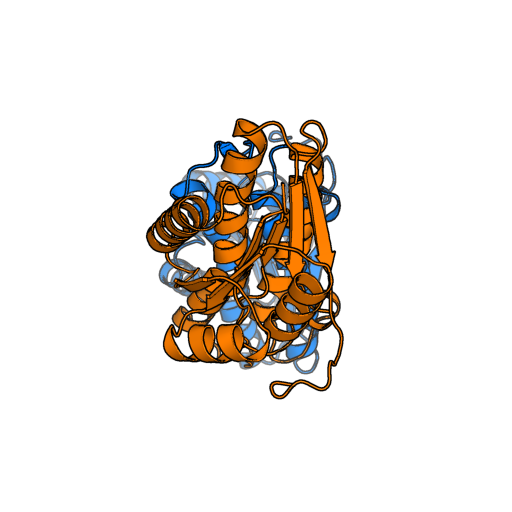EYQDQVSQVVSCVVSVHDHTYHADLLDLVRLLVVQVVSCVRPRQHQEYEYPWADFDFAAPVPDDPVNLCSRLSGLAVSLVSNVVNNLVRLLVVLPAHEYEYEAAPCLVPPDGRGPSVVVSRVNLVVVQVVVQVVCVVSNYHGYYDHDYPDPGPVD/DAAEEEQEVLLFDPNLVVQLVCVVVPHAYEQEYQDQVSQVVSCVVSVHDHTYHADLLDLVRLLVVQVVSCVRPRQHQEYEYPWADFDFAAPVPDDPVNLCSRLSGLAVSLVSNVVNNLVRLLVVLPAHEYEYEAAPCLVVPDGRGPSVVVSRVNLVVVQVVVQVVCVVSNYHGYYDHDYPDPGPVD